Protein AF-A0A950XA50-F1 (afdb_monomer)

Sequence (181 aa):
DLTYGTATDAKYHQAFEITGISGFFSDSNNGLNIVNASIGPLEAIKHDKPDSTNLLAPHDFSRFAVAGLGHGSLTYDNLYYPGGSPQTASDYPLHGGFLDIYGLMFDIGGGRVVDLWSNGDPGSTGLGPIYGVAVATHAGALDYVSSGVSITPEPGALGLLGGGLLAMLVWRRRACSRCNE

Nearest PDB structures (foldseek):
  2h66-assembly1_I  TM=2.828E-01  e=6.343E+00  Plasmodium vivax
  7dmo-assembly1_B-2  TM=4.434E-01  e=7.095E+00  Pyrenochaetopsis sp.

Structure (mmCIF, N/CA/C/O backbone):
data_AF-A0A950XA50-F1
#
_entry.id   AF-A0A950XA50-F1
#
loop_
_atom_site.group_PDB
_atom_site.id
_atom_site.type_symbol
_atom_site.label_atom_id
_atom_site.label_alt_id
_atom_site.label_comp_id
_atom_site.label_asym_id
_atom_site.label_entity_id
_atom_site.label_seq_id
_atom_site.pdbx_PDB_ins_code
_atom_site.Cartn_x
_atom_site.Cartn_y
_atom_site.Cartn_z
_atom_site.occupancy
_atom_site.B_iso_or_equiv
_atom_site.auth_seq_id
_atom_site.auth_comp_id
_atom_site.auth_asym_id
_atom_site.auth_atom_id
_atom_site.pdbx_PDB_model_num
ATOM 1 N N . ASP A 1 1 ? 4.349 5.886 13.251 1.00 83.44 1 ASP A N 1
ATOM 2 C CA . ASP A 1 1 ? 5.742 5.688 12.812 1.00 83.44 1 ASP A CA 1
ATOM 3 C C . ASP A 1 1 ? 5.807 4.492 11.879 1.00 83.44 1 ASP A C 1
ATOM 5 O O . ASP A 1 1 ? 5.017 3.564 12.039 1.00 83.44 1 ASP A O 1
ATOM 9 N N . LEU A 1 2 ? 6.710 4.515 10.901 1.00 87.75 2 LEU A N 1
ATOM 10 C CA . LEU A 1 2 ? 6.892 3.435 9.927 1.00 87.75 2 LEU A CA 1
ATOM 11 C C . LEU A 1 2 ? 8.301 2.851 10.073 1.00 87.75 2 LEU A C 1
ATOM 13 O O . LEU A 1 2 ? 9.285 3.591 10.110 1.00 87.75 2 LEU A O 1
ATOM 17 N N . THR A 1 3 ? 8.405 1.526 10.141 1.00 91.38 3 THR A N 1
ATOM 18 C CA . THR A 1 3 ? 9.683 0.805 10.146 1.00 91.38 3 THR A CA 1
ATOM 19 C C . THR A 1 3 ? 9.826 -0.008 8.874 1.00 91.38 3 THR A C 1
ATOM 21 O O . THR A 1 3 ? 8.862 -0.603 8.400 1.00 91.38 3 THR A O 1
ATOM 24 N N . TYR A 1 4 ? 11.039 -0.063 8.333 1.00 90.69 4 TYR A N 1
ATOM 25 C CA . TYR A 1 4 ? 11.355 -0.821 7.129 1.00 90.69 4 TYR A CA 1
ATOM 26 C C . TYR A 1 4 ? 12.703 -1.523 7.268 1.00 90.69 4 TYR A C 1
ATOM 28 O O . TYR A 1 4 ? 13.587 -1.083 8.010 1.00 90.69 4 TYR A O 1
ATOM 36 N N . GLY A 1 5 ? 12.819 -2.672 6.614 1.00 83.81 5 GLY A N 1
ATOM 37 C CA . GLY A 1 5 ? 13.988 -3.535 6.667 1.00 83.81 5 GLY A CA 1
ATOM 38 C C . GLY A 1 5 ? 15.051 -3.166 5.638 1.00 83.81 5 GLY A C 1
ATOM 39 O O . GLY A 1 5 ? 14.877 -2.283 4.807 1.00 83.81 5 GLY A O 1
ATOM 40 N N . THR A 1 6 ? 16.170 -3.890 5.686 1.00 74.06 6 THR A N 1
ATOM 41 C CA . THR A 1 6 ? 17.171 -3.914 4.605 1.00 74.06 6 THR A CA 1
ATOM 42 C C . THR A 1 6 ? 16.814 -4.905 3.497 1.00 74.06 6 THR A C 1
ATOM 44 O O . THR A 1 6 ? 17.534 -4.977 2.505 1.00 74.06 6 THR A O 1
ATOM 47 N N . ALA A 1 7 ? 15.773 -5.718 3.708 1.00 74.00 7 ALA A N 1
ATOM 48 C CA . ALA A 1 7 ? 15.209 -6.592 2.692 1.00 74.00 7 ALA A CA 1
ATOM 49 C C . ALA A 1 7 ? 14.454 -5.754 1.652 1.00 74.00 7 ALA A C 1
ATOM 51 O O . ALA A 1 7 ? 13.934 -4.676 1.966 1.00 74.00 7 ALA A O 1
ATOM 52 N N . THR A 1 8 ? 14.488 -6.222 0.410 1.00 84.00 8 THR A N 1
ATOM 53 C CA . THR A 1 8 ? 13.985 -5.504 -0.756 1.00 84.00 8 THR A CA 1
ATOM 54 C C . THR A 1 8 ? 13.253 -6.471 -1.668 1.00 84.00 8 THR A C 1
ATOM 56 O O . THR A 1 8 ? 13.610 -7.650 -1.757 1.00 84.00 8 THR A O 1
ATOM 59 N N . ASP A 1 9 ? 12.260 -5.949 -2.379 1.00 93.19 9 ASP A N 1
ATOM 60 C CA . ASP A 1 9 ? 11.506 -6.713 -3.362 1.00 93.19 9 ASP A CA 1
ATOM 61 C C . ASP A 1 9 ? 12.442 -7.308 -4.429 1.00 93.19 9 ASP A C 1
ATOM 63 O O . ASP A 1 9 ? 13.396 -6.674 -4.905 1.00 93.19 9 ASP A O 1
ATOM 67 N N . ALA A 1 10 ? 12.162 -8.549 -4.832 1.00 92.56 10 ALA A N 1
ATOM 68 C CA . ALA A 1 10 ? 13.014 -9.279 -5.767 1.00 92.56 10 ALA A CA 1
ATOM 69 C C . ALA A 1 10 ? 13.038 -8.669 -7.182 1.00 92.56 10 ALA A C 1
ATOM 71 O O . ALA A 1 10 ? 13.977 -8.922 -7.936 1.00 92.56 10 ALA A O 1
ATOM 72 N N . LYS A 1 11 ? 12.021 -7.884 -7.559 1.00 95.31 11 LYS A N 1
ATOM 73 C CA . LYS A 1 11 ? 11.969 -7.118 -8.812 1.00 95.31 11 LYS A CA 1
ATOM 74 C C . LYS A 1 11 ? 12.460 -5.682 -8.606 1.00 95.31 11 LYS A C 1
ATOM 76 O O . LYS A 1 11 ? 13.136 -5.142 -9.482 1.00 95.31 11 LYS A O 1
ATOM 81 N N . TYR A 1 12 ? 12.146 -5.078 -7.464 1.00 95.00 12 TYR A N 1
ATOM 82 C CA . TYR A 1 12 ? 12.441 -3.685 -7.141 1.00 95.00 12 TYR A CA 1
ATOM 83 C C . TYR A 1 12 ? 13.427 -3.559 -5.980 1.00 95.00 12 TYR A C 1
ATOM 85 O O . TYR A 1 12 ? 13.072 -3.177 -4.870 1.00 95.00 12 TYR A O 1
ATOM 93 N N . HIS A 1 13 ? 14.709 -3.785 -6.262 1.00 92.19 13 HIS A N 1
ATOM 94 C CA . HIS A 1 13 ? 15.769 -3.744 -5.249 1.00 92.19 13 HIS A CA 1
ATOM 95 C C . HIS A 1 13 ? 15.996 -2.371 -4.591 1.00 92.19 13 HIS A C 1
ATOM 97 O O . HIS A 1 13 ? 16.719 -2.283 -3.601 1.00 92.19 13 HIS A O 1
ATOM 103 N N . GLN A 1 14 ? 15.436 -1.296 -5.148 1.00 90.75 14 GLN A N 1
ATOM 104 C CA . GLN A 1 14 ? 15.442 0.041 -4.549 1.00 90.75 14 GLN A CA 1
ATOM 105 C C . GLN A 1 14 ? 14.317 0.267 -3.525 1.00 90.75 14 GLN A C 1
ATOM 107 O O . GLN A 1 14 ? 14.320 1.296 -2.849 1.00 90.75 14 GLN A O 1
ATOM 112 N N . ALA A 1 15 ? 13.345 -0.643 -3.456 1.00 94.50 15 ALA A N 1
ATOM 113 C CA . ALA A 1 15 ? 12.257 -0.613 -2.490 1.00 94.50 15 ALA A CA 1
ATOM 114 C C . ALA A 1 15 ? 12.706 -1.255 -1.177 1.00 94.50 15 ALA A C 1
ATOM 116 O O . ALA A 1 15 ? 13.423 -2.250 -1.200 1.00 94.50 15 ALA A O 1
ATOM 117 N N . PHE A 1 16 ? 12.253 -0.726 -0.046 1.00 94.50 16 PHE A N 1
ATOM 118 C CA . PHE A 1 16 ? 12.431 -1.362 1.255 1.00 94.50 16 PHE A CA 1
ATOM 119 C C . PHE A 1 16 ? 11.135 -2.030 1.696 1.00 94.50 16 PHE A C 1
ATOM 121 O O . PHE A 1 16 ? 10.072 -1.413 1.623 1.00 94.50 16 PHE A O 1
ATOM 128 N N . GLU A 1 17 ? 11.230 -3.252 2.211 1.00 94.12 17 GLU A N 1
ATOM 129 C CA . GLU A 1 17 ? 10.092 -3.923 2.840 1.00 94.12 17 GLU A CA 1
ATOM 130 C C . GLU A 1 17 ? 9.675 -3.176 4.109 1.00 94.12 17 GLU A C 1
ATOM 132 O O . GLU A 1 17 ? 10.483 -2.985 5.028 1.00 94.12 17 GLU A O 1
ATOM 137 N N . ILE A 1 18 ? 8.410 -2.768 4.187 1.00 94.81 18 ILE A N 1
ATOM 138 C CA . ILE A 1 18 ? 7.835 -2.205 5.406 1.00 94.81 18 ILE A CA 1
ATOM 139 C C . ILE A 1 18 ? 7.640 -3.353 6.400 1.00 94.81 18 ILE A C 1
ATOM 141 O O . ILE A 1 18 ? 6.938 -4.324 6.142 1.00 94.81 18 ILE A O 1
ATOM 145 N N . THR A 1 19 ? 8.278 -3.240 7.562 1.00 93.56 19 THR A N 1
ATOM 146 C CA . THR A 1 19 ? 8.285 -4.277 8.607 1.00 93.56 19 THR A CA 1
ATOM 147 C C . THR A 1 19 ? 7.336 -3.970 9.755 1.00 93.56 19 THR A C 1
ATOM 149 O O . THR A 1 19 ? 7.074 -4.831 10.594 1.00 93.56 19 THR A O 1
ATOM 152 N N . GLY A 1 20 ? 6.822 -2.743 9.816 1.00 92.25 20 GLY A N 1
ATOM 153 C CA . GLY A 1 20 ? 5.876 -2.342 10.840 1.00 92.25 20 GLY A CA 1
ATOM 154 C C . GLY A 1 20 ? 5.363 -0.926 10.649 1.00 92.25 20 GLY A C 1
ATOM 155 O O . GLY A 1 20 ? 5.994 -0.077 10.017 1.00 92.25 20 GLY A O 1
ATOM 156 N N . ILE A 1 21 ? 4.202 -0.685 11.241 1.00 92.88 21 ILE A N 1
ATOM 157 C CA . ILE A 1 21 ? 3.573 0.622 11.335 1.00 92.88 21 ILE A CA 1
ATOM 158 C C . ILE A 1 21 ? 2.913 0.750 12.708 1.00 92.88 21 ILE A C 1
ATOM 160 O O . ILE A 1 21 ? 2.429 -0.224 13.282 1.00 92.88 21 ILE A O 1
ATOM 164 N N . SER A 1 22 ? 2.929 1.956 13.256 1.00 92.56 22 SER A N 1
ATOM 165 C CA . SER A 1 22 ? 2.303 2.287 14.530 1.00 92.56 22 SER A CA 1
ATOM 166 C C . SER A 1 22 ? 1.586 3.629 14.441 1.00 92.56 22 SER A C 1
ATOM 168 O O . SER A 1 22 ? 1.954 4.503 13.651 1.00 92.56 22 SER A O 1
ATOM 170 N N . GLY A 1 23 ? 0.575 3.815 15.285 1.00 93.19 23 GLY A N 1
ATOM 171 C CA . GLY A 1 23 ? -0.159 5.069 15.394 1.00 93.19 23 GLY A CA 1
ATOM 172 C C . GLY A 1 23 ? -1.654 4.840 15.528 1.00 93.19 23 GLY A C 1
ATOM 173 O O . GLY A 1 23 ? -2.101 3.783 15.976 1.00 93.19 23 GLY A O 1
ATOM 174 N N . PHE A 1 24 ? -2.417 5.852 15.129 1.00 94.69 24 PHE A N 1
ATOM 175 C CA . PHE A 1 24 ? -3.870 5.836 15.176 1.00 94.69 24 PHE A CA 1
ATOM 176 C C . PHE A 1 24 ? -4.453 6.190 13.813 1.00 94.69 24 PHE A C 1
ATOM 178 O O . PHE A 1 24 ? -3.965 7.094 13.137 1.00 94.69 24 PHE A O 1
ATOM 185 N N . PHE A 1 25 ? -5.528 5.505 13.450 1.00 94.25 25 PHE A N 1
ATOM 186 C CA . PHE A 1 25 ? -6.326 5.773 12.267 1.00 94.25 25 PHE A CA 1
ATOM 187 C C . PHE A 1 25 ? -7.675 6.372 12.676 1.00 94.25 25 PHE A C 1
ATOM 189 O O . PHE A 1 25 ? -8.309 5.919 13.634 1.00 94.25 25 PHE A O 1
ATOM 196 N N . SER A 1 26 ? -8.110 7.406 11.960 1.00 93.25 26 SER A N 1
ATOM 197 C CA . SER A 1 26 ? -9.438 7.998 12.123 1.00 93.25 26 SER A CA 1
ATOM 198 C C . SER A 1 26 ? -10.055 8.268 10.762 1.00 93.25 26 SER A C 1
ATOM 200 O O . SER A 1 26 ? -9.371 8.737 9.857 1.00 93.25 26 SER A O 1
ATOM 202 N N . ASP A 1 27 ? -11.351 8.008 10.655 1.00 92.31 27 ASP A N 1
ATOM 203 C CA . ASP A 1 27 ? -12.139 8.204 9.450 1.00 92.31 27 ASP A CA 1
ATOM 204 C C . ASP A 1 27 ? -13.573 8.599 9.823 1.00 92.31 27 ASP A C 1
ATOM 206 O O . ASP A 1 27 ? -14.310 7.856 10.481 1.00 92.31 27 ASP A O 1
ATOM 210 N N . SER A 1 28 ? -13.956 9.807 9.419 1.00 89.88 28 SER A N 1
ATOM 211 C CA . SER A 1 28 ? -15.292 10.372 9.619 1.00 89.88 28 SER A CA 1
ATOM 212 C C . SER A 1 28 ? -16.169 10.312 8.365 1.00 89.88 28 SER A C 1
ATOM 214 O O . SER A 1 28 ? -17.317 10.760 8.404 1.00 89.88 28 SER A O 1
ATOM 216 N N . ASN A 1 29 ? -15.653 9.801 7.250 1.00 87.69 29 ASN A N 1
ATOM 217 C CA . ASN A 1 29 ? -16.373 9.726 5.988 1.00 87.69 29 ASN A CA 1
ATOM 218 C C . ASN A 1 29 ? -17.444 8.636 6.034 1.00 87.69 29 ASN A C 1
ATOM 220 O O . ASN A 1 29 ? -17.384 7.697 6.830 1.00 87.69 29 ASN A O 1
ATOM 224 N N . ASN A 1 30 ? -18.466 8.790 5.189 1.00 84.31 30 ASN A N 1
ATOM 225 C CA . ASN A 1 30 ? -19.549 7.818 4.989 1.00 84.31 30 ASN A CA 1
ATOM 226 C C . ASN A 1 30 ? -20.217 7.302 6.282 1.00 84.31 30 ASN A C 1
ATOM 228 O O . ASN A 1 30 ? -20.808 6.225 6.297 1.00 84.31 30 ASN A O 1
ATOM 232 N N . GLY A 1 31 ? -20.142 8.065 7.378 1.00 84.00 31 GLY A N 1
ATOM 233 C CA . GLY A 1 31 ? -20.689 7.672 8.676 1.00 84.00 31 GLY A CA 1
ATOM 234 C C . GLY A 1 31 ? -19.921 6.555 9.396 1.00 84.00 31 GLY A C 1
ATOM 235 O O . GLY A 1 31 ? -20.450 6.018 10.371 1.00 84.00 31 GLY A O 1
ATOM 236 N N . LEU A 1 32 ? -18.696 6.215 8.970 1.00 87.50 32 LEU A N 1
ATOM 237 C CA . LEU A 1 32 ? -17.889 5.163 9.602 1.00 87.50 32 LEU A CA 1
ATOM 238 C C . LEU A 1 32 ? -17.474 5.506 11.033 1.00 87.50 32 LEU A C 1
ATOM 240 O O . LEU A 1 32 ? -17.409 4.607 11.873 1.00 87.50 32 LEU A O 1
ATOM 244 N N . ASN A 1 33 ? -17.248 6.792 11.323 1.00 90.81 33 ASN A N 1
ATOM 245 C CA . ASN A 1 33 ? -16.934 7.309 12.659 1.00 90.81 33 ASN A CA 1
ATOM 246 C C . ASN A 1 33 ? -15.839 6.500 13.376 1.00 90.81 33 ASN A C 1
ATOM 248 O O . ASN A 1 33 ? -15.930 6.214 14.574 1.00 90.81 33 ASN A O 1
ATOM 252 N N . ILE A 1 34 ? -14.802 6.106 12.640 1.00 92.56 34 ILE A N 1
ATOM 253 C CA . ILE A 1 34 ? -13.623 5.475 13.215 1.00 92.56 34 ILE A CA 1
ATOM 254 C C . ILE A 1 34 ? -12.827 6.588 13.888 1.00 92.56 34 ILE A C 1
ATOM 256 O O . ILE A 1 34 ? -12.388 7.529 13.235 1.00 92.56 34 ILE A O 1
ATOM 260 N 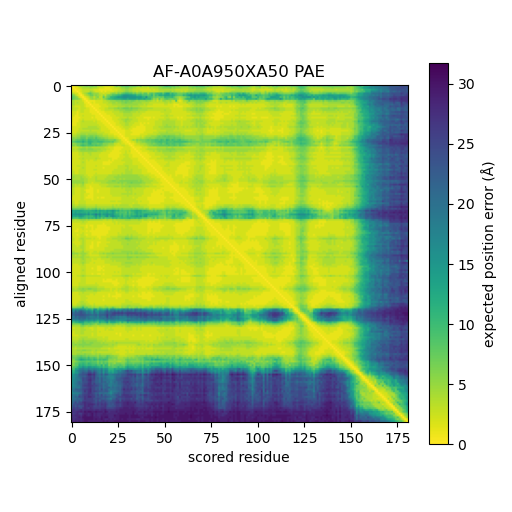N . VAL A 1 35 ? -12.666 6.508 15.206 1.00 93.62 35 VAL A N 1
ATOM 261 C CA . VAL A 1 35 ? -11.974 7.537 15.988 1.00 93.62 35 VAL A CA 1
ATOM 262 C C . VAL A 1 35 ? -10.842 6.887 16.760 1.00 93.62 35 VAL A C 1
ATOM 264 O O . VAL A 1 35 ? -11.087 6.035 17.611 1.00 93.62 35 VAL A O 1
ATOM 267 N N . ASN A 1 36 ? -9.612 7.319 16.476 1.00 93.56 36 ASN A N 1
ATOM 268 C CA . ASN A 1 36 ? -8.386 6.867 17.134 1.00 93.56 36 ASN A CA 1
ATOM 269 C C . ASN A 1 36 ? -8.274 5.338 17.239 1.00 93.56 36 ASN A C 1
ATOM 271 O O . ASN A 1 36 ? -7.884 4.804 18.280 1.00 93.56 36 ASN A O 1
ATOM 275 N N . ALA A 1 37 ? -8.629 4.622 16.171 1.00 95.62 37 ALA A N 1
ATOM 276 C CA . ALA A 1 37 ? -8.400 3.187 16.109 1.00 95.62 37 ALA A CA 1
ATOM 277 C C . ALA A 1 37 ? -6.891 2.932 16.115 1.00 95.62 37 ALA A C 1
ATOM 279 O O . ALA A 1 37 ? -6.166 3.527 15.320 1.00 95.62 37 ALA A O 1
ATOM 280 N N . SER A 1 38 ? -6.408 2.081 17.020 1.00 96.38 38 SER A N 1
ATOM 281 C CA . SER A 1 38 ? -4.993 1.709 17.022 1.00 96.38 38 SER A CA 1
ATOM 282 C C . SER A 1 38 ? -4.667 1.008 15.713 1.00 96.38 38 SER A C 1
ATOM 284 O O . SER A 1 38 ? -5.369 0.073 15.328 1.00 96.38 38 SER A O 1
ATOM 286 N N . ILE A 1 39 ? -3.587 1.435 15.067 1.00 96.62 39 ILE A N 1
ATOM 287 C CA . ILE A 1 39 ? -3.017 0.684 13.956 1.00 96.62 39 ILE A CA 1
ATOM 288 C C . ILE A 1 39 ? -2.505 -0.648 14.511 1.00 96.62 39 ILE A C 1
ATOM 290 O O . ILE A 1 39 ? -1.814 -0.686 15.535 1.00 96.62 39 ILE A O 1
ATOM 294 N N . GLY A 1 40 ? -2.938 -1.727 13.874 1.00 96.38 40 GLY A N 1
ATOM 295 C CA . GLY A 1 40 ? -2.595 -3.106 14.166 1.00 96.38 40 GLY A CA 1
ATOM 296 C C . GLY A 1 40 ? -1.461 -3.618 13.271 1.00 96.38 40 GLY A C 1
ATOM 297 O O . GLY A 1 40 ? -0.686 -2.828 12.727 1.00 96.38 40 GLY A O 1
ATOM 298 N N . PRO A 1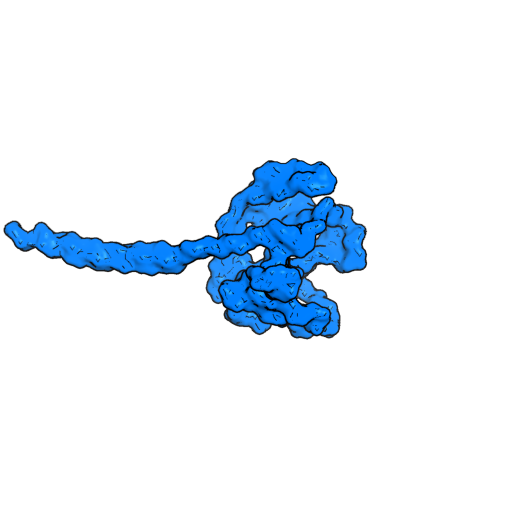 41 ? -1.311 -4.948 13.148 1.00 96.62 41 PRO A N 1
ATOM 299 C CA . PRO A 1 41 ? -0.278 -5.533 12.305 1.00 96.62 41 PRO A CA 1
ATOM 300 C C . PRO A 1 41 ? -0.504 -5.221 10.820 1.00 96.62 41 PRO A C 1
ATOM 302 O O . PRO A 1 41 ? -1.628 -4.981 10.378 1.00 96.62 41 PRO A O 1
ATOM 305 N N . LEU A 1 42 ? 0.584 -5.288 10.052 1.00 97.31 42 LEU A N 1
ATOM 306 C CA . LEU A 1 42 ? 0.525 -5.314 8.594 1.00 97.31 42 LEU A CA 1
ATOM 307 C C . LEU A 1 42 ? -0.221 -6.559 8.116 1.00 97.31 42 LEU A C 1
ATOM 309 O O . LEU A 1 42 ? -0.065 -7.641 8.693 1.00 97.31 42 LEU A O 1
ATOM 313 N N . GLU A 1 43 ? -0.963 -6.420 7.023 1.00 97.31 43 GLU A N 1
ATOM 314 C CA . GLU A 1 43 ? -1.462 -7.587 6.307 1.00 97.31 43 GLU A CA 1
ATOM 315 C C . GLU A 1 43 ? -0.289 -8.345 5.682 1.00 97.31 43 GLU A C 1
ATOM 317 O O . GLU A 1 43 ? 0.622 -7.762 5.089 1.00 97.31 43 GLU A O 1
ATOM 322 N N . ALA A 1 44 ? -0.295 -9.667 5.848 1.00 95.69 44 ALA A N 1
ATOM 323 C CA . ALA A 1 44 ? 0.819 -10.508 5.430 1.00 95.69 44 ALA A CA 1
ATOM 324 C C . ALA A 1 44 ? 0.969 -10.513 3.903 1.00 95.69 44 ALA A C 1
ATOM 326 O O . ALA A 1 44 ? -0.023 -10.641 3.181 1.00 95.69 44 ALA A O 1
ATOM 327 N N . ILE A 1 45 ? 2.209 -10.447 3.418 1.00 96.25 45 ILE A N 1
ATOM 328 C CA . ILE A 1 45 ? 2.533 -10.630 2.000 1.00 96.25 45 ILE A CA 1
ATOM 329 C C . ILE A 1 45 ? 2.261 -12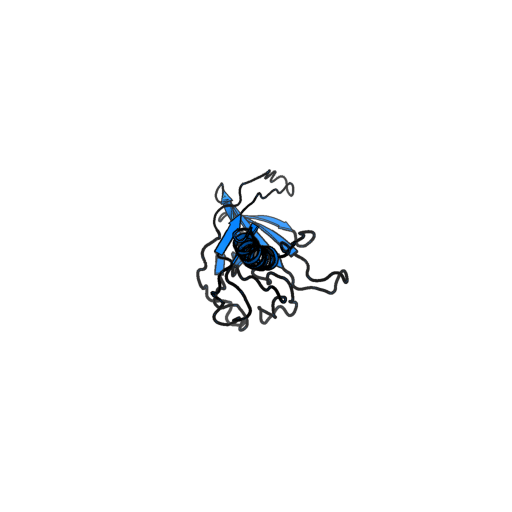.080 1.589 1.00 96.25 45 ILE A C 1
ATOM 331 O O . ILE A 1 45 ? 2.656 -13.023 2.279 1.00 96.25 45 ILE A O 1
ATOM 335 N N . LYS A 1 46 ? 1.545 -12.253 0.474 1.00 97.06 46 LYS A N 1
ATOM 336 C CA . LYS A 1 46 ? 1.078 -13.551 -0.042 1.00 97.06 46 LYS A CA 1
ATOM 337 C C . LYS A 1 46 ? 1.739 -13.953 -1.358 1.00 97.06 46 LYS A C 1
ATOM 339 O O . LYS A 1 46 ? 1.649 -15.124 -1.719 1.00 97.06 46 LYS A O 1
ATOM 344 N N . HIS A 1 47 ? 2.394 -13.017 -2.050 1.00 96.56 47 HIS A N 1
ATOM 345 C CA . HIS A 1 47 ? 2.945 -13.217 -3.397 1.00 96.56 47 HIS A CA 1
ATOM 346 C C . HIS A 1 47 ? 1.881 -13.738 -4.373 1.00 96.56 47 HIS A C 1
ATOM 348 O O . HIS A 1 47 ? 2.052 -14.752 -5.061 1.00 96.56 47 HIS A O 1
ATOM 354 N N . ASP A 1 48 ? 0.731 -13.066 -4.388 1.00 97.50 48 ASP A N 1
ATOM 355 C CA . ASP A 1 48 ? -0.361 -13.418 -5.279 1.00 97.50 48 ASP A CA 1
ATOM 356 C C . ASP A 1 48 ? 0.065 -13.257 -6.738 1.00 97.50 48 ASP A C 1
ATOM 358 O O . ASP A 1 48 ? 0.871 -12.408 -7.108 1.00 97.50 48 ASP A O 1
ATOM 362 N N . LYS A 1 49 ? -0.513 -14.069 -7.624 1.00 95.75 49 LYS A N 1
ATOM 363 C CA . LYS A 1 49 ? -0.209 -13.958 -9.050 1.00 95.75 49 LYS A CA 1
ATOM 364 C C . LYS A 1 49 ? -0.882 -12.703 -9.629 1.00 95.75 49 LYS A C 1
ATOM 366 O O . LYS A 1 49 ? -2.117 -12.685 -9.674 1.00 95.75 49 LYS A O 1
ATOM 371 N N . PRO A 1 50 ? -0.149 -11.684 -10.110 1.00 94.62 50 PRO A N 1
ATOM 372 C CA . PRO A 1 50 ? -0.756 -10.525 -10.763 1.00 94.62 50 PRO A CA 1
ATOM 373 C C . PRO A 1 50 ? -1.481 -10.940 -12.052 1.00 94.62 50 PRO A C 1
ATOM 375 O O . PRO A 1 50 ? -1.313 -12.059 -12.552 1.00 94.62 50 PRO A O 1
ATOM 378 N N . ASP A 1 51 ? -2.312 -10.048 -12.595 1.00 92.12 51 ASP A N 1
ATOM 379 C CA . ASP A 1 51 ? -2.926 -10.282 -13.903 1.00 92.12 51 ASP A CA 1
ATOM 380 C C . ASP A 1 51 ? -1.865 -10.585 -14.960 1.00 92.12 51 ASP A C 1
ATOM 382 O O . ASP A 1 51 ? -0.779 -10.013 -14.960 1.00 92.12 51 ASP A O 1
ATOM 386 N N . SER A 1 52 ? -2.176 -11.497 -15.884 1.00 94.25 52 SER A N 1
ATOM 387 C CA . SER A 1 52 ? -1.184 -12.000 -16.851 1.00 94.25 52 SER A CA 1
ATOM 388 C C . SER A 1 52 ? -0.579 -10.920 -17.757 1.00 94.25 52 SER A C 1
ATOM 390 O O . SER A 1 52 ? 0.498 -11.118 -18.314 1.00 94.25 52 SER A O 1
ATOM 392 N N . THR A 1 53 ? -1.264 -9.786 -17.897 1.00 95.38 53 THR A N 1
ATOM 393 C CA . THR A 1 53 ? -0.823 -8.614 -18.659 1.00 95.38 53 THR A CA 1
ATOM 394 C C . THR A 1 53 ? -0.015 -7.627 -17.822 1.00 95.38 53 THR A C 1
ATOM 396 O O . THR A 1 53 ? 0.634 -6.749 -18.384 1.00 95.38 53 THR A O 1
ATOM 399 N N . ASN A 1 54 ? -0.035 -7.757 -16.496 1.00 96.00 54 ASN A N 1
ATOM 400 C CA . ASN A 1 54 ? 0.710 -6.907 -15.587 1.00 96.00 54 ASN A CA 1
ATOM 401 C C . ASN A 1 54 ? 2.091 -7.511 -15.310 1.00 96.00 54 ASN A C 1
ATOM 403 O O . ASN A 1 54 ? 2.311 -8.277 -14.373 1.00 96.00 54 ASN A O 1
ATOM 407 N N . LEU A 1 55 ? 3.037 -7.154 -16.171 1.00 96.38 55 LEU A N 1
ATOM 408 C CA . LEU A 1 55 ? 4.418 -7.628 -16.135 1.00 96.38 55 LEU A CA 1
ATOM 409 C C . LEU A 1 55 ? 5.282 -6.854 -15.130 1.00 96.38 55 LEU A C 1
ATOM 411 O O . LEU A 1 55 ? 6.383 -7.299 -14.794 1.00 96.38 55 LEU A O 1
ATOM 415 N N . LEU A 1 56 ? 4.800 -5.705 -14.650 1.00 97.56 56 LEU A N 1
ATOM 416 C CA . LEU A 1 56 ? 5.542 -4.819 -13.755 1.00 97.56 56 LEU A CA 1
ATOM 417 C C . LEU A 1 56 ? 5.200 -5.015 -12.277 1.00 97.56 56 LEU A C 1
ATOM 419 O O . LEU A 1 56 ? 5.995 -4.598 -11.456 1.00 97.56 56 LEU A O 1
ATOM 423 N N . ALA A 1 57 ? 4.129 -5.728 -11.919 1.00 97.38 57 ALA A N 1
ATOM 424 C CA . ALA A 1 57 ? 3.786 -5.958 -10.510 1.00 97.38 57 ALA A CA 1
ATOM 425 C C . ALA A 1 57 ? 4.996 -6.431 -9.663 1.00 97.38 57 ALA A C 1
ATOM 427 O O . ALA A 1 57 ? 5.726 -7.322 -10.126 1.00 97.38 57 ALA A O 1
ATOM 428 N N . PRO A 1 58 ? 5.229 -5.852 -8.470 1.00 97.44 58 PRO A N 1
ATOM 429 C CA . PRO A 1 58 ? 6.257 -6.279 -7.530 1.00 97.44 58 PRO A CA 1
ATOM 430 C C . PRO A 1 58 ? 6.170 -7.772 -7.236 1.00 97.44 58 PRO A C 1
ATOM 432 O O . PRO A 1 58 ? 5.120 -8.399 -7.393 1.00 97.44 58 PRO A O 1
ATOM 435 N N . HIS A 1 59 ? 7.287 -8.354 -6.822 1.00 96.75 59 HIS A N 1
ATOM 436 C CA . HIS A 1 59 ? 7.294 -9.732 -6.352 1.00 96.75 59 HIS A CA 1
ATOM 437 C C . HIS A 1 59 ? 6.418 -9.905 -5.097 1.00 96.75 59 HIS A C 1
ATOM 439 O O . HIS A 1 59 ? 5.794 -10.952 -4.916 1.00 96.75 59 HIS A O 1
ATOM 445 N N . ASP A 1 60 ? 6.319 -8.867 -4.273 1.00 96.69 60 ASP A N 1
ATOM 446 C CA . ASP A 1 60 ? 5.544 -8.868 -3.028 1.00 96.69 60 ASP A CA 1
ATOM 447 C C . ASP A 1 60 ? 4.061 -8.520 -3.230 1.00 96.69 60 ASP A C 1
ATOM 449 O O . ASP A 1 60 ? 3.277 -8.472 -2.279 1.00 96.69 60 ASP A O 1
ATOM 453 N N . PHE A 1 61 ? 3.637 -8.365 -4.487 1.00 97.81 61 PHE A N 1
ATOM 454 C CA . PHE A 1 61 ? 2.247 -8.126 -4.845 1.00 97.81 61 PHE A CA 1
ATOM 455 C C . PHE A 1 61 ? 1.308 -9.139 -4.172 1.00 97.81 61 PHE A C 1
ATOM 457 O O . PHE A 1 61 ? 1.490 -10.357 -4.238 1.00 97.81 61 PHE A O 1
ATOM 464 N N . SER A 1 62 ? 0.274 -8.618 -3.525 1.00 98.06 62 SER A N 1
ATOM 465 C CA .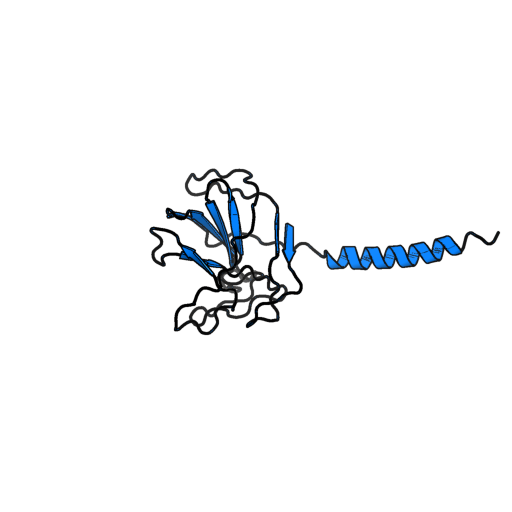 SER A 1 62 ? -0.673 -9.368 -2.713 1.00 98.06 62 SER A CA 1
ATOM 466 C C . SER A 1 62 ? -2.082 -8.802 -2.873 1.00 98.06 62 SER A C 1
ATOM 468 O O . SER A 1 62 ? -2.280 -7.653 -3.269 1.00 98.06 62 SER A O 1
ATOM 470 N N . ARG A 1 63 ? -3.091 -9.623 -2.578 1.00 97.00 63 ARG A N 1
ATOM 471 C CA . ARG A 1 63 ? -4.508 -9.264 -2.632 1.00 97.00 63 ARG A CA 1
ATOM 472 C C . ARG A 1 63 ? -5.193 -9.484 -1.293 1.00 97.00 63 ARG A C 1
ATOM 474 O O . ARG A 1 63 ? -4.994 -10.479 -0.585 1.00 97.00 63 ARG A O 1
ATOM 481 N N . PHE A 1 64 ? -6.096 -8.568 -0.991 1.00 96.62 64 PHE A N 1
ATOM 482 C CA . PHE A 1 64 ? -7.076 -8.697 0.070 1.00 96.62 64 PHE A CA 1
ATOM 483 C C . PHE A 1 64 ? -8.460 -8.790 -0.565 1.00 96.62 64 PHE A C 1
ATOM 485 O O . PHE A 1 64 ? -8.932 -7.846 -1.198 1.00 96.62 64 PHE A O 1
ATOM 492 N N . ALA A 1 65 ? -9.090 -9.959 -0.456 1.00 94.81 65 ALA A N 1
ATOM 493 C CA . ALA A 1 65 ? -10.387 -10.207 -1.070 1.00 94.81 65 ALA A CA 1
ATOM 494 C C . ALA A 1 65 ? -11.476 -9.392 -0.365 1.00 94.81 65 ALA A C 1
ATOM 496 O O . ALA A 1 65 ? -11.632 -9.470 0.853 1.00 94.81 65 ALA A O 1
ATOM 497 N N . VAL A 1 66 ? -12.260 -8.654 -1.150 1.00 94.12 66 VAL A N 1
ATOM 498 C CA . VAL A 1 66 ? -13.350 -7.819 -0.645 1.00 94.12 66 VAL A CA 1
ATOM 499 C C . VAL A 1 66 ? -14.603 -8.102 -1.454 1.00 94.12 66 VAL A C 1
ATOM 501 O O . VAL A 1 66 ? -14.656 -7.860 -2.662 1.00 94.12 66 VAL A O 1
ATOM 504 N N . ALA A 1 67 ? -15.640 -8.602 -0.788 1.00 88.81 67 ALA A N 1
ATOM 505 C CA . ALA A 1 67 ? -16.915 -8.839 -1.445 1.00 88.81 67 ALA A CA 1
ATOM 506 C C . ALA A 1 67 ? -17.518 -7.529 -1.992 1.00 88.81 67 ALA A C 1
ATOM 508 O O . ALA A 1 67 ? -17.427 -6.472 -1.376 1.00 88.81 67 ALA A O 1
ATOM 509 N N . GLY A 1 68 ? -18.150 -7.590 -3.166 1.00 76.50 68 GLY A N 1
ATOM 510 C CA . GLY A 1 68 ? -18.878 -6.451 -3.738 1.00 76.50 68 GLY A CA 1
ATOM 511 C C . GLY A 1 68 ? -18.018 -5.333 -4.344 1.00 76.50 68 GLY A C 1
ATOM 512 O O . GLY A 1 68 ? -18.582 -4.413 -4.931 1.00 76.50 68 GLY A O 1
ATOM 513 N N . LEU A 1 69 ? -16.683 -5.410 -4.275 1.00 82.44 69 LEU A N 1
ATOM 514 C CA . LEU A 1 69 ? -15.806 -4.543 -5.067 1.00 82.44 69 LEU A CA 1
ATOM 515 C C . LEU A 1 69 ? -15.816 -4.997 -6.535 1.00 82.44 69 LEU A C 1
ATOM 517 O O . LEU A 1 69 ? -15.662 -6.184 -6.816 1.00 82.44 69 LEU A O 1
ATOM 521 N N . GLY A 1 70 ? -15.953 -4.059 -7.481 1.00 74.12 70 GLY A N 1
ATOM 522 C CA . GLY A 1 70 ? -16.013 -4.367 -8.921 1.00 74.12 70 GLY A CA 1
ATOM 523 C C . GLY A 1 70 ? -14.784 -5.115 -9.457 1.00 74.12 70 GLY A C 1
ATOM 524 O O . GLY A 1 70 ? -14.900 -5.889 -10.402 1.00 74.12 70 GLY A O 1
ATOM 525 N N . HIS A 1 71 ? -13.632 -4.938 -8.803 1.00 76.19 71 HIS A N 1
ATOM 526 C CA . HIS A 1 71 ? -12.372 -5.627 -9.102 1.00 76.19 71 HIS A CA 1
ATOM 527 C C . HIS A 1 71 ? -12.033 -6.744 -8.090 1.00 76.19 71 HIS A C 1
ATOM 529 O O . HIS A 1 71 ? -10.965 -7.340 -8.162 1.00 76.19 71 HIS A O 1
ATOM 535 N N . GLY A 1 72 ? -12.937 -7.046 -7.150 1.00 84.19 72 GLY A N 1
ATOM 536 C CA . GLY A 1 72 ? -12.880 -8.198 -6.237 1.00 84.19 72 GLY A CA 1
ATOM 537 C C . GLY A 1 72 ? -11.863 -8.136 -5.091 1.00 84.19 72 GLY A C 1
ATOM 538 O O . GLY A 1 72 ? -11.967 -8.919 -4.144 1.00 84.19 72 GLY A O 1
ATOM 539 N N . SER A 1 73 ? -10.895 -7.223 -5.135 1.00 93.44 73 SER A N 1
ATOM 540 C CA . SER A 1 73 ? -9.860 -7.115 -4.107 1.00 93.44 73 SER A CA 1
ATOM 541 C C . SER A 1 73 ? -9.262 -5.721 -4.014 1.00 93.44 73 SER A C 1
ATOM 543 O O . SER A 1 73 ? -9.191 -5.013 -5.016 1.00 93.44 73 SER A O 1
ATOM 545 N N . LEU A 1 74 ? -8.757 -5.392 -2.828 1.00 95.69 74 LEU A N 1
ATOM 546 C CA . LEU A 1 74 ? -7.677 -4.422 -2.673 1.00 95.69 74 LEU A CA 1
ATOM 547 C C . LEU A 1 74 ? -6.339 -5.129 -2.918 1.00 95.69 74 LEU A C 1
ATOM 549 O O . LEU A 1 74 ? -6.233 -6.348 -2.744 1.00 95.69 74 LEU A O 1
ATOM 553 N N . THR A 1 75 ? -5.333 -4.386 -3.346 1.00 96.44 75 THR A N 1
ATOM 554 C CA . THR A 1 75 ? -4.006 -4.907 -3.699 1.00 96.44 75 THR A CA 1
ATOM 555 C C . THR A 1 75 ? -2.965 -4.162 -2.903 1.00 96.44 75 THR A C 1
ATOM 557 O O . THR A 1 75 ? -3.113 -2.962 -2.786 1.00 96.44 75 THR A O 1
ATOM 560 N N . TYR A 1 76 ? -1.938 -4.848 -2.414 1.00 98.00 76 TYR A N 1
ATOM 561 C CA . TYR A 1 76 ? -0.872 -4.263 -1.602 1.00 98.00 76 TYR A CA 1
ATOM 562 C C . TYR A 1 76 ? 0.449 -4.989 -1.841 1.00 98.00 76 TYR A C 1
ATOM 564 O O . TYR A 1 76 ? 0.454 -6.133 -2.299 1.00 98.00 76 TYR A O 1
ATOM 572 N N . ASP A 1 77 ? 1.559 -4.332 -1.528 1.00 97.44 77 ASP A N 1
ATOM 573 C CA . ASP A 1 77 ? 2.906 -4.913 -1.587 1.00 97.44 77 ASP A CA 1
ATOM 574 C C . ASP A 1 77 ? 3.755 -4.589 -0.344 1.00 97.44 77 ASP A C 1
ATOM 576 O O . ASP A 1 77 ? 4.782 -5.221 -0.112 1.00 97.44 77 ASP A O 1
ATOM 580 N N . ASN A 1 78 ? 3.298 -3.644 0.484 1.00 97.00 78 ASN A N 1
ATOM 581 C CA . ASN A 1 78 ? 3.993 -3.117 1.653 1.00 97.00 78 ASN A CA 1
ATOM 582 C C . ASN A 1 78 ? 5.427 -2.646 1.342 1.00 97.00 78 ASN A C 1
ATOM 584 O O . ASN A 1 78 ? 6.339 -2.831 2.155 1.00 97.00 78 ASN A O 1
ATOM 588 N N . LEU A 1 79 ? 5.625 -1.997 0.192 1.00 96.00 79 LEU A N 1
ATOM 589 C CA . LEU A 1 79 ? 6.918 -1.463 -0.225 1.00 96.00 79 LEU A CA 1
ATOM 590 C C . LEU A 1 79 ? 7.038 0.047 0.007 1.00 96.00 79 LEU A C 1
ATOM 592 O O . LEU A 1 79 ? 6.152 0.841 -0.306 1.00 96.00 79 LEU A O 1
ATOM 596 N N . TYR A 1 80 ? 8.193 0.455 0.535 1.00 94.75 80 TYR A N 1
ATOM 597 C CA . TYR A 1 80 ? 8.564 1.853 0.724 1.00 94.75 80 TYR A CA 1
ATOM 598 C C . TYR A 1 80 ? 9.660 2.277 -0.259 1.00 94.75 80 TYR A C 1
ATOM 600 O O . TYR A 1 80 ? 10.748 1.697 -0.303 1.00 94.75 80 TYR A O 1
ATOM 608 N N . TYR A 1 81 ? 9.399 3.348 -1.005 1.00 93.06 81 TYR A N 1
ATOM 609 C CA . TYR A 1 81 ? 10.274 3.890 -2.041 1.00 93.06 81 TYR A CA 1
ATOM 610 C C . TYR A 1 81 ? 10.778 5.288 -1.657 1.00 93.06 81 TYR A C 1
ATOM 612 O O . TYR A 1 81 ? 10.203 6.289 -2.083 1.00 93.06 81 TYR A O 1
ATOM 620 N N . PRO A 1 82 ? 11.880 5.425 -0.897 1.00 89.12 82 PRO A N 1
ATOM 621 C CA . PRO A 1 82 ? 12.341 6.737 -0.429 1.00 89.12 82 PRO A CA 1
ATOM 622 C C . PRO A 1 82 ? 12.766 7.685 -1.559 1.00 89.12 82 PRO A C 1
ATOM 624 O O . PRO A 1 82 ? 12.788 8.897 -1.363 1.00 89.12 82 PRO A O 1
ATOM 627 N N . GLY A 1 83 ? 13.111 7.145 -2.732 1.00 87.44 83 GLY A N 1
ATOM 628 C CA . GLY A 1 83 ? 13.406 7.916 -3.945 1.00 87.44 83 GLY A CA 1
ATOM 629 C C . GLY A 1 83 ? 12.205 8.129 -4.874 1.00 87.44 83 GLY A C 1
ATOM 630 O O . GLY A 1 83 ? 12.389 8.685 -5.953 1.00 87.44 83 GLY A O 1
ATOM 631 N N . GLY A 1 84 ? 11.011 7.680 -4.477 1.00 90.88 84 GLY A N 1
ATOM 632 C CA . GLY A 1 84 ? 9.828 7.591 -5.326 1.00 90.88 84 GLY A CA 1
ATOM 633 C C . GLY A 1 84 ? 9.712 6.237 -6.031 1.00 90.88 84 GLY A C 1
ATOM 634 O O . GLY A 1 84 ? 10.706 5.654 -6.476 1.00 90.88 84 GLY A O 1
ATOM 635 N N . SER A 1 85 ? 8.489 5.719 -6.109 1.00 93.81 85 SER A N 1
ATOM 636 C CA . SER A 1 85 ? 8.175 4.456 -6.765 1.00 93.81 85 SER A CA 1
ATOM 637 C C . SER A 1 85 ? 8.442 4.539 -8.270 1.00 93.81 85 SER A C 1
ATOM 639 O O . SER A 1 85 ? 8.208 5.581 -8.888 1.00 93.81 85 SER A O 1
ATOM 641 N N . PRO A 1 86 ? 8.952 3.466 -8.895 1.00 94.69 86 PRO A N 1
ATOM 642 C CA . PRO A 1 86 ? 8.926 3.338 -10.344 1.00 94.69 86 PRO A CA 1
ATOM 643 C C . PRO A 1 86 ? 7.500 3.015 -10.809 1.00 94.69 86 PRO A C 1
ATOM 645 O O . PRO A 1 86 ? 6.585 2.840 -10.008 1.00 94.69 86 PRO A O 1
ATOM 648 N N . GLN A 1 87 ? 7.310 2.863 -12.116 1.00 95.44 87 GLN A N 1
ATOM 649 C CA . GLN A 1 87 ? 6.094 2.243 -12.628 1.00 95.44 87 GLN A CA 1
ATOM 650 C C . GLN A 1 87 ? 6.025 0.772 -12.175 1.00 95.44 87 GLN A C 1
ATOM 652 O O . GLN A 1 87 ? 6.882 -0.034 -12.555 1.00 95.44 87 GLN A O 1
ATOM 657 N N . THR A 1 88 ? 4.999 0.429 -11.393 1.00 96.06 88 THR A N 1
ATOM 658 C CA . THR A 1 88 ? 4.794 -0.918 -10.827 1.00 96.06 88 THR A CA 1
ATOM 659 C C . THR A 1 88 ? 3.598 -1.670 -11.415 1.00 96.06 88 THR A C 1
ATOM 661 O O . THR A 1 88 ? 3.368 -2.832 -11.085 1.00 96.06 88 THR A O 1
ATOM 664 N N . ALA A 1 89 ? 2.870 -1.076 -12.365 1.00 96.00 89 ALA A N 1
ATOM 665 C CA . ALA A 1 89 ? 1.862 -1.779 -13.156 1.00 96.00 89 ALA A CA 1
ATOM 666 C C . ALA A 1 89 ? 1.992 -1.473 -14.646 1.00 96.00 89 ALA A C 1
ATOM 668 O O . ALA A 1 89 ? 2.229 -0.334 -15.046 1.00 96.00 89 ALA A O 1
ATOM 669 N N . SER A 1 90 ? 1.845 -2.495 -15.490 1.00 96.12 90 SER A N 1
ATOM 670 C CA . SER A 1 90 ? 2.027 -2.348 -16.944 1.00 96.12 90 SER A CA 1
ATOM 671 C C . SER A 1 90 ? 0.996 -1.435 -17.608 1.00 96.12 90 SER A C 1
ATOM 673 O O . SER A 1 90 ? 1.297 -0.826 -18.631 1.00 96.12 90 SER A O 1
ATOM 675 N N . ASP A 1 91 ? -0.199 -1.339 -17.039 1.00 93.38 91 ASP A N 1
ATOM 676 C CA . ASP A 1 91 ? -1.339 -0.567 -17.532 1.00 93.38 91 ASP A CA 1
ATOM 677 C C . ASP A 1 91 ? -1.525 0.782 -16.820 1.00 93.38 91 ASP A C 1
ATOM 679 O O . ASP A 1 91 ? -2.367 1.578 -17.237 1.00 93.38 91 ASP A O 1
ATOM 683 N N . TYR A 1 92 ? -0.709 1.079 -15.805 1.00 92.88 92 TYR A N 1
ATOM 684 C CA . TYR A 1 92 ? -0.765 2.334 -15.063 1.00 92.88 92 TYR A CA 1
ATOM 685 C C . TYR A 1 92 ? 0.589 3.065 -15.113 1.00 92.88 92 TYR A C 1
ATOM 687 O O . TYR A 1 92 ? 1.543 2.621 -14.477 1.00 92.88 92 TYR A O 1
ATOM 695 N N . PRO A 1 93 ? 0.718 4.168 -15.878 1.00 91.69 93 PRO A N 1
ATOM 696 C CA . PRO A 1 93 ? 2.016 4.791 -16.151 1.00 91.69 93 PRO A CA 1
ATOM 697 C C . PRO A 1 93 ? 2.509 5.749 -15.056 1.00 91.69 93 PRO A C 1
ATOM 699 O O . PRO A 1 93 ? 3.695 6.087 -15.035 1.00 91.69 93 PRO A O 1
ATOM 702 N N . LEU A 1 94 ? 1.621 6.236 -14.185 1.00 92.00 94 LEU A N 1
ATOM 703 C CA . LEU A 1 94 ? 1.965 7.238 -13.172 1.00 92.00 94 LEU A CA 1
ATOM 704 C C . LEU A 1 94 ? 2.696 6.580 -11.994 1.00 92.00 94 LEU A C 1
ATOM 706 O O . LEU A 1 94 ? 2.402 5.443 -11.632 1.00 92.00 94 LEU A O 1
ATOM 710 N N . HIS A 1 95 ? 3.686 7.278 -11.439 1.00 92.62 95 HIS A N 1
ATOM 711 C CA . HIS A 1 95 ? 4.595 6.759 -10.416 1.00 92.62 95 HIS A CA 1
ATOM 712 C C . HIS A 1 95 ? 5.364 7.887 -9.705 1.00 92.62 95 HIS A C 1
ATOM 714 O O . HIS A 1 95 ? 5.382 9.031 -10.157 1.00 92.62 95 HIS A O 1
ATOM 720 N N . GLY A 1 96 ? 6.042 7.560 -8.603 1.00 91.12 96 GLY A N 1
ATOM 721 C CA . GLY A 1 96 ? 6.941 8.481 -7.898 1.00 91.12 96 GLY A CA 1
ATOM 722 C C . GLY A 1 96 ? 6.566 8.749 -6.443 1.00 91.12 96 GLY A C 1
ATOM 723 O O . GLY A 1 96 ? 7.259 9.509 -5.772 1.00 91.12 96 GLY A O 1
ATOM 724 N N . GLY A 1 97 ? 5.492 8.134 -5.942 1.00 91.38 97 GLY A N 1
ATOM 725 C CA . GLY A 1 97 ? 5.115 8.181 -4.529 1.00 91.38 97 GLY A CA 1
ATOM 726 C C . GLY A 1 97 ? 6.087 7.414 -3.635 1.00 91.38 97 GLY A C 1
ATOM 727 O O . GLY A 1 97 ? 6.810 6.535 -4.091 1.00 91.38 97 GLY A O 1
ATOM 728 N N . PHE A 1 98 ? 6.089 7.716 -2.338 1.00 92.50 98 PHE A N 1
ATOM 729 C CA . PHE A 1 98 ? 6.795 6.904 -1.339 1.00 92.50 98 PHE A CA 1
ATOM 730 C C . PHE A 1 98 ? 6.193 5.506 -1.185 1.00 92.50 98 PHE A C 1
ATOM 732 O O . PHE A 1 98 ? 6.869 4.588 -0.734 1.00 92.50 98 PHE A O 1
ATOM 739 N N . LEU A 1 99 ? 4.929 5.380 -1.570 1.00 94.56 99 LEU A N 1
ATOM 740 C CA . LEU A 1 99 ? 4.227 4.135 -1.823 1.00 94.56 99 LEU A CA 1
ATOM 741 C C . LEU A 1 99 ? 3.955 4.070 -3.327 1.00 94.56 99 LEU A C 1
ATOM 743 O O . LEU A 1 99 ? 3.989 5.096 -4.019 1.00 94.56 99 LEU A O 1
ATOM 747 N N . ASP A 1 100 ? 3.692 2.885 -3.843 1.00 95.25 100 ASP A N 1
ATOM 748 C CA . ASP A 1 100 ? 3.204 2.723 -5.203 1.00 95.25 100 ASP A CA 1
ATOM 749 C C . ASP A 1 100 ? 1.668 2.592 -5.222 1.00 95.25 100 ASP A C 1
ATOM 751 O O . ASP A 1 100 ? 0.993 2.974 -4.259 1.00 95.25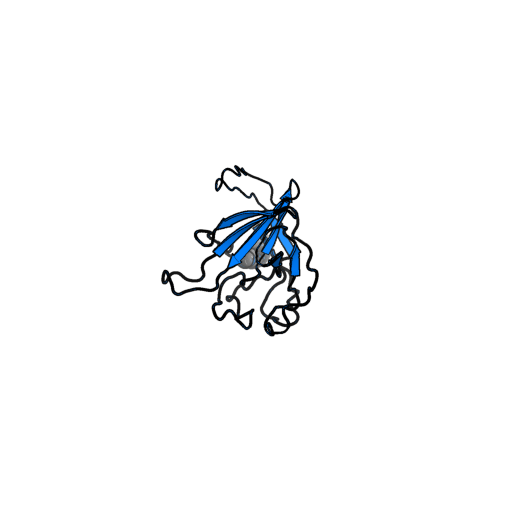 100 ASP A O 1
ATOM 755 N N . ILE A 1 101 ? 1.110 2.121 -6.338 1.00 95.38 101 ILE A N 1
ATOM 756 C CA . ILE A 1 101 ? -0.342 1.985 -6.496 1.00 95.38 101 ILE A CA 1
ATOM 757 C C . ILE A 1 101 ? -0.941 0.791 -5.745 1.00 95.38 101 ILE A C 1
ATOM 759 O O . ILE A 1 101 ? -2.162 0.725 -5.633 1.00 95.38 101 ILE A O 1
ATOM 763 N N . TYR A 1 102 ? -0.120 -0.154 -5.282 1.00 96.69 102 TYR A N 1
ATOM 764 C CA . TYR A 1 102 ? -0.566 -1.249 -4.426 1.00 96.69 102 TYR A CA 1
ATOM 765 C C . TYR A 1 102 ? -0.430 -0.824 -2.965 1.00 96.69 102 TYR A C 1
ATOM 767 O O . TYR A 1 102 ? -1.353 -0.978 -2.185 1.00 96.69 102 TYR A O 1
ATOM 775 N N . GLY A 1 103 ? 0.685 -0.202 -2.595 1.00 95.38 103 GLY A N 1
ATOM 776 C CA . GLY A 1 103 ? 0.803 0.477 -1.314 1.00 95.38 103 GLY A CA 1
ATOM 777 C C . GLY A 1 103 ? 0.833 -0.450 -0.096 1.00 95.38 103 GLY A C 1
ATOM 778 O O . GLY A 1 103 ? 1.359 -1.563 -0.122 1.00 95.38 103 GLY A O 1
ATOM 779 N N . LEU A 1 104 ? 0.335 0.072 1.022 1.00 96.44 104 LEU A N 1
ATOM 780 C CA . LEU A 1 104 ? 0.546 -0.431 2.373 1.00 96.44 104 LEU A CA 1
ATOM 781 C C . LEU A 1 104 ? -0.778 -0.801 3.034 1.00 96.44 104 LEU A C 1
ATOM 783 O O . LEU A 1 104 ? -1.629 0.067 3.239 1.00 96.44 104 LEU A O 1
ATOM 787 N N . MET A 1 105 ? -0.887 -2.047 3.495 1.00 98.12 105 MET A N 1
ATOM 788 C CA . MET A 1 105 ? -2.092 -2.539 4.156 1.00 98.12 105 MET A CA 1
ATOM 789 C C . MET A 1 105 ? -1.861 -2.962 5.610 1.00 98.12 105 MET A C 1
ATOM 791 O O . MET A 1 105 ? -0.913 -3.684 5.926 1.00 98.12 105 MET A O 1
ATOM 795 N N . PHE A 1 106 ? -2.763 -2.549 6.504 1.00 97.94 106 PHE A N 1
ATOM 796 C CA . PHE A 1 106 ? -2.747 -2.924 7.923 1.00 97.94 106 PHE A CA 1
ATOM 797 C C . PHE A 1 106 ? -4.146 -3.070 8.527 1.00 97.94 106 PHE A C 1
ATOM 799 O O . PHE A 1 106 ? -5.115 -2.472 8.059 1.00 97.94 106 PHE A O 1
ATOM 806 N N . ASP A 1 107 ? -4.239 -3.837 9.612 1.00 97.69 107 ASP A N 1
ATOM 807 C CA . ASP A 1 107 ? -5.460 -4.007 10.404 1.00 97.69 107 ASP A CA 1
ATOM 808 C C . ASP A 1 107 ? -5.677 -2.825 11.368 1.00 97.69 107 ASP A C 1
ATOM 810 O O . ASP A 1 107 ? -4.728 -2.225 11.872 1.00 97.69 107 ASP A O 1
ATOM 814 N N . ILE A 1 108 ? -6.937 -2.485 11.645 1.00 97.31 108 ILE A N 1
ATOM 815 C CA . ILE A 1 108 ? -7.336 -1.472 12.649 1.00 97.31 108 ILE A CA 1
ATOM 816 C C . ILE A 1 108 ? -8.354 -2.020 13.665 1.00 97.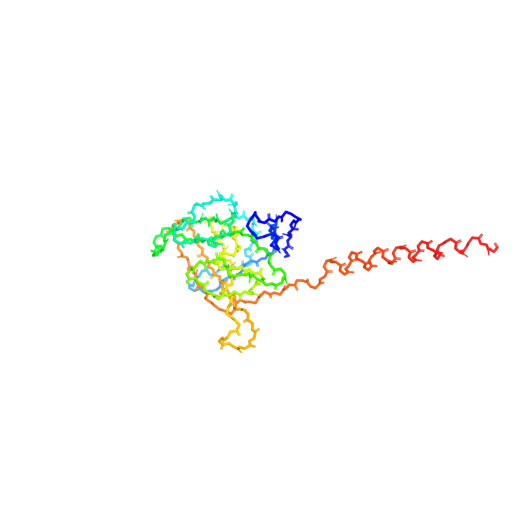31 108 ILE A C 1
ATOM 818 O O . ILE A 1 108 ? -9.085 -1.274 14.326 1.00 97.31 108 ILE A O 1
ATOM 822 N N . GLY A 1 109 ? -8.447 -3.343 13.772 1.00 95.00 109 GLY A N 1
ATOM 823 C CA . GLY A 1 109 ? -9.362 -4.061 14.639 1.00 95.00 109 GLY A CA 1
ATOM 824 C C . GLY A 1 109 ? -10.802 -4.135 14.124 1.00 95.00 109 GLY A C 1
ATOM 825 O O . GLY A 1 109 ? -11.296 -3.332 13.322 1.00 95.00 109 GLY A O 1
ATOM 826 N N . GLY A 1 110 ? -11.531 -5.127 14.640 1.00 91.88 110 GLY A N 1
ATOM 827 C CA . GLY A 1 110 ? -12.914 -5.394 14.234 1.00 91.88 110 GLY A CA 1
ATOM 828 C C . GLY A 1 110 ? -13.032 -6.000 12.831 1.00 91.88 110 GLY A C 1
ATOM 829 O O . GLY A 1 110 ? -14.075 -5.849 12.203 1.00 91.88 110 GLY A O 1
ATOM 830 N N . GLY A 1 111 ? -11.972 -6.657 12.341 1.00 93.62 111 GLY A N 1
ATOM 831 C CA . GLY A 1 111 ? -11.929 -7.286 11.016 1.00 93.62 111 GLY A CA 1
ATOM 832 C C . GLY A 1 111 ? -11.837 -6.290 9.858 1.00 93.62 111 GLY A C 1
ATOM 833 O O . GLY A 1 111 ? -12.251 -6.618 8.743 1.00 93.62 111 GLY A O 1
ATOM 834 N N . ARG A 1 112 ? -11.358 -5.073 10.143 1.00 96.31 112 ARG A N 1
ATOM 835 C CA . ARG A 1 112 ? -11.205 -3.980 9.185 1.00 96.31 112 ARG A CA 1
ATOM 836 C C . ARG A 1 112 ? -9.737 -3.764 8.870 1.00 96.31 112 ARG A C 1
ATOM 838 O O . ARG A 1 112 ? -8.919 -3.686 9.783 1.00 96.31 112 ARG A O 1
ATOM 845 N N . VAL A 1 113 ? -9.469 -3.563 7.592 1.00 97.56 113 VAL A N 1
ATOM 846 C CA . VAL A 1 113 ? -8.161 -3.198 7.064 1.00 97.56 113 VAL A CA 1
ATOM 847 C C . VAL A 1 113 ? -8.210 -1.803 6.460 1.00 97.56 113 VAL A C 1
ATOM 849 O O . VAL A 1 113 ? -9.263 -1.340 6.007 1.00 97.56 113 VAL A O 1
ATOM 852 N N . VAL A 1 114 ? -7.056 -1.152 6.461 1.00 97.12 114 VAL A N 1
ATOM 853 C CA . VAL A 1 114 ? -6.800 0.115 5.787 1.00 97.12 114 VAL A CA 1
ATOM 854 C C . VAL A 1 114 ? -5.711 -0.118 4.757 1.00 97.12 114 VAL A C 1
ATOM 856 O O . VAL A 1 114 ? -4.693 -0.729 5.070 1.00 97.12 114 VAL A O 1
ATOM 859 N N . ASP A 1 115 ? -5.943 0.380 3.552 1.00 96.75 115 ASP A N 1
ATOM 860 C CA . ASP A 1 115 ? -5.012 0.358 2.432 1.00 96.75 115 ASP A CA 1
ATOM 861 C C . ASP A 1 115 ? -4.630 1.795 2.077 1.00 96.75 115 ASP A C 1
ATOM 863 O O . ASP A 1 115 ? -5.494 2.581 1.686 1.00 96.75 115 ASP A O 1
ATOM 867 N N . LEU A 1 116 ? -3.362 2.155 2.263 1.00 95.75 116 LEU A N 1
ATOM 868 C CA . LEU A 1 116 ? -2.802 3.448 1.878 1.00 95.75 116 LEU A CA 1
ATOM 869 C C . LEU A 1 116 ? -1.931 3.279 0.645 1.00 95.75 116 LEU A C 1
ATOM 871 O O . LEU A 1 116 ? -0.969 2.521 0.659 1.00 95.75 116 LEU A O 1
ATOM 875 N N . TRP A 1 117 ? -2.194 4.072 -0.382 1.00 95.25 117 TRP A N 1
ATOM 876 C CA . TRP A 1 117 ? -1.548 3.929 -1.684 1.00 95.25 117 TRP A CA 1
ATOM 877 C C . TRP A 1 117 ? -1.219 5.298 -2.275 1.00 95.25 117 TRP A C 1
ATOM 879 O O . TRP A 1 117 ? -1.744 6.331 -1.845 1.00 95.25 117 TRP A O 1
ATOM 889 N N . SER A 1 118 ? -0.333 5.321 -3.270 1.00 93.94 118 SER A N 1
ATOM 890 C CA . SER A 1 118 ? -0.062 6.512 -4.069 1.00 93.94 118 SER A CA 1
ATOM 891 C C . SER A 1 118 ? -0.535 6.322 -5.495 1.00 93.94 118 SER A C 1
ATOM 893 O O . SER A 1 118 ? -0.266 5.307 -6.122 1.00 93.94 118 SER A O 1
ATOM 895 N N . ASN A 1 119 ? -1.163 7.347 -6.060 1.00 90.81 119 ASN A N 1
ATOM 896 C CA . ASN A 1 119 ? -1.503 7.348 -7.476 1.00 90.81 119 ASN A CA 1
ATOM 897 C C . ASN A 1 119 ? -0.295 7.673 -8.375 1.00 90.81 119 ASN A C 1
ATOM 899 O O . ASN A 1 119 ? -0.441 7.672 -9.595 1.00 90.81 119 ASN A O 1
ATOM 903 N N . GLY A 1 120 ? 0.858 8.035 -7.799 1.00 86.31 120 GLY A N 1
ATOM 904 C CA . GLY A 1 120 ? 2.048 8.413 -8.555 1.00 86.31 120 GLY A CA 1
ATOM 905 C C . GLY A 1 120 ? 1.882 9.632 -9.474 1.00 86.31 120 GLY A C 1
ATOM 906 O O . GLY A 1 120 ? 2.701 9.822 -10.362 1.00 86.31 120 GLY A O 1
ATOM 907 N N . ASP A 1 121 ? 0.830 10.442 -9.335 1.00 77.69 121 ASP A N 1
ATOM 908 C CA . ASP A 1 121 ? 0.570 11.601 -10.197 1.00 77.69 121 ASP A CA 1
ATOM 909 C C . ASP A 1 121 ? 1.235 12.871 -9.638 1.00 77.69 121 ASP A C 1
ATOM 911 O O . ASP A 1 121 ? 0.712 13.444 -8.684 1.00 77.69 121 ASP A O 1
ATOM 915 N N . PRO A 1 122 ? 2.335 13.383 -10.222 1.00 62.59 122 PRO A N 1
ATOM 916 C CA . PRO A 1 122 ? 2.857 14.706 -9.878 1.00 62.59 122 PRO A CA 1
ATOM 917 C C . PRO A 1 122 ? 2.044 15.872 -10.482 1.00 62.59 122 PRO A C 1
ATOM 919 O O . PRO A 1 122 ? 2.324 17.036 -10.183 1.00 62.59 122 PRO A O 1
ATOM 922 N N . GLY A 1 123 ? 1.092 15.592 -11.379 1.00 55.00 123 GLY A N 1
ATOM 923 C CA . GLY A 1 123 ? 0.695 16.474 -12.476 1.00 55.00 123 GLY A CA 1
ATOM 924 C C . GLY A 1 123 ? -0.695 17.113 -12.427 1.00 55.00 123 GLY A C 1
ATOM 925 O O . GLY A 1 123 ? -0.943 18.001 -13.239 1.00 55.00 123 GLY A O 1
ATOM 926 N N . SER A 1 124 ? -1.592 16.766 -11.500 1.00 53.25 124 SER A N 1
ATOM 927 C CA . SER A 1 124 ? -2.879 17.485 -11.360 1.00 53.25 124 SER A CA 1
ATOM 928 C C . SER A 1 124 ? -2.816 18.712 -10.438 1.00 53.25 124 SER A C 1
ATOM 930 O O . SER A 1 124 ? -3.641 19.617 -10.556 1.00 53.25 124 SER A O 1
ATOM 932 N N . THR A 1 125 ? -1.816 18.786 -9.554 1.00 56.34 125 THR A N 1
ATOM 933 C CA . THR A 1 125 ? -1.646 19.888 -8.584 1.00 56.34 125 THR A CA 1
ATOM 934 C C . THR A 1 125 ? -0.309 20.621 -8.716 1.00 56.34 125 THR A C 1
ATOM 936 O O . THR A 1 125 ? -0.169 21.725 -8.193 1.00 56.34 125 THR A O 1
ATOM 939 N N . GLY A 1 126 ? 0.679 20.026 -9.401 1.00 59.62 126 GLY A N 1
ATOM 940 C CA . GLY A 1 126 ? 2.062 20.516 -9.439 1.00 59.62 126 GLY A CA 1
ATOM 941 C C . GLY A 1 126 ? 2.834 20.315 -8.127 1.00 59.62 126 GLY A C 1
ATOM 942 O O . GLY A 1 126 ? 3.932 20.849 -7.989 1.00 59.62 126 GLY A O 1
ATOM 943 N N . LEU A 1 127 ? 2.268 19.574 -7.164 1.00 65.38 127 LEU A N 1
ATOM 944 C CA . LEU A 1 127 ? 2.793 19.421 -5.800 1.00 65.38 127 LEU A CA 1
ATOM 945 C C . LEU A 1 127 ? 3.400 18.035 -5.515 1.00 65.38 127 LEU A C 1
ATOM 947 O O . LEU A 1 127 ? 3.841 17.790 -4.395 1.00 65.38 127 LEU A O 1
ATOM 951 N N . GLY A 1 128 ? 3.465 17.150 -6.515 1.00 76.38 128 GLY A N 1
ATOM 952 C CA . GLY A 1 128 ? 3.964 15.781 -6.364 1.00 76.38 128 GLY A CA 1
ATOM 953 C C . GLY A 1 128 ? 2.850 14.732 -6.218 1.00 76.38 128 GLY A C 1
ATOM 954 O O . GLY A 1 128 ? 1.679 15.075 -6.381 1.00 76.38 128 GLY A O 1
ATOM 955 N N . PRO A 1 129 ? 3.221 13.462 -5.964 1.00 86.38 129 PRO A N 1
ATOM 956 C CA . PRO A 1 129 ? 2.301 12.325 -5.910 1.00 86.38 129 PRO A CA 1
ATOM 957 C C . PRO A 1 129 ? 1.144 12.529 -4.932 1.00 86.38 129 PRO A C 1
ATOM 959 O O . PRO A 1 129 ? 1.337 13.043 -3.827 1.00 86.38 129 PRO A O 1
ATOM 962 N N . ILE A 1 130 ? -0.044 12.062 -5.310 1.00 89.25 130 ILE A N 1
ATOM 963 C CA . ILE A 1 130 ? -1.226 12.065 -4.447 1.00 89.25 130 ILE A CA 1
ATOM 964 C C . ILE A 1 130 ? -1.318 10.718 -3.735 1.00 89.25 130 ILE A C 1
ATOM 966 O O . ILE A 1 130 ? -0.971 9.673 -4.293 1.00 89.25 130 ILE A O 1
ATOM 970 N N . TYR A 1 131 ? -1.801 10.755 -2.498 1.00 92.06 131 TYR A N 1
ATOM 971 C CA . TYR A 1 131 ? -2.072 9.568 -1.703 1.00 92.06 131 TYR A CA 1
ATOM 972 C C . TYR A 1 131 ? -3.565 9.433 -1.443 1.00 92.06 131 TYR A C 1
ATOM 974 O O . TYR A 1 131 ? -4.273 10.428 -1.233 1.00 92.06 131 TYR A O 1
ATOM 982 N N . GLY A 1 132 ? -4.015 8.187 -1.467 1.00 92.94 132 GLY A N 1
ATOM 983 C CA . GLY A 1 132 ? -5.376 7.800 -1.158 1.00 92.94 132 GLY A CA 1
ATOM 984 C C . GLY A 1 132 ? -5.417 6.757 -0.056 1.00 92.94 132 GLY A C 1
ATOM 985 O O . GLY A 1 132 ? -4.388 6.271 0.421 1.00 92.94 132 GLY A O 1
ATOM 986 N N . VAL A 1 133 ? -6.636 6.453 0.368 1.00 95.12 133 VAL A N 1
ATOM 987 C CA . VAL A 1 133 ? -6.900 5.448 1.386 1.00 95.12 133 VAL A CA 1
ATOM 988 C C . VAL A 1 133 ? -8.186 4.699 1.071 1.00 95.12 133 VAL A C 1
ATOM 990 O O . VAL A 1 133 ? -9.171 5.300 0.641 1.00 95.12 133 VAL A O 1
ATOM 993 N N . ALA A 1 134 ? -8.186 3.391 1.291 1.00 94.81 134 ALA A N 1
ATOM 994 C CA . ALA A 1 134 ? -9.387 2.575 1.312 1.00 94.81 134 ALA A CA 1
ATOM 995 C C . ALA A 1 134 ? -9.547 1.923 2.686 1.00 94.81 134 ALA A C 1
ATOM 997 O O . ALA A 1 134 ? -8.574 1.484 3.295 1.00 94.81 134 ALA A O 1
ATOM 998 N N . VAL A 1 135 ? -10.785 1.833 3.162 1.00 95.50 135 VAL A N 1
ATOM 999 C CA . VAL A 1 135 ? -11.141 1.090 4.373 1.00 95.50 135 VAL A CA 1
ATOM 1000 C C . VAL A 1 135 ? -12.053 -0.047 3.958 1.00 95.50 135 VAL A C 1
ATOM 1002 O O . VAL A 1 135 ? -13.051 0.174 3.271 1.00 95.50 135 VAL A O 1
ATOM 1005 N N . ALA A 1 136 ? -11.740 -1.272 4.365 1.00 95.88 136 ALA A N 1
ATOM 1006 C CA . ALA A 1 136 ? -12.500 -2.441 3.945 1.00 95.88 136 ALA A CA 1
ATOM 1007 C C . ALA A 1 136 ? -12.581 -3.520 5.021 1.00 95.88 136 ALA A C 1
ATOM 1009 O O . ALA A 1 136 ? -11.854 -3.533 6.009 1.00 95.88 136 ALA A O 1
ATOM 1010 N N . THR A 1 137 ? -13.489 -4.457 4.791 1.00 95.25 137 THR A N 1
ATOM 1011 C CA . THR A 1 137 ? -13.548 -5.765 5.442 1.00 95.25 137 THR A CA 1
ATOM 1012 C C . THR A 1 137 ? -13.611 -6.829 4.353 1.00 95.25 137 THR A C 1
ATOM 1014 O O . THR A 1 137 ? -13.896 -6.523 3.195 1.00 95.25 137 THR A O 1
ATOM 1017 N N . HIS A 1 138 ? -13.480 -8.101 4.719 1.00 93.12 138 HIS A N 1
ATOM 1018 C CA . HIS A 1 138 ? -13.772 -9.196 3.787 1.00 93.12 138 HIS A CA 1
ATOM 1019 C C . HIS A 1 138 ? -15.211 -9.141 3.229 1.00 93.12 138 HIS A C 1
ATOM 1021 O O . HIS A 1 138 ? -15.472 -9.615 2.123 1.00 93.12 138 HIS A O 1
ATOM 1027 N N . ALA A 1 139 ? -16.153 -8.553 3.977 1.00 92.56 139 ALA A N 1
ATOM 1028 C CA . ALA A 1 139 ? -17.559 -8.452 3.596 1.00 92.56 139 ALA A CA 1
ATOM 1029 C C . ALA A 1 139 ? -17.871 -7.264 2.669 1.00 92.56 139 ALA A C 1
ATOM 1031 O O . ALA A 1 139 ? -18.954 -7.231 2.089 1.00 92.56 139 ALA A O 1
ATOM 1032 N N . GLY A 1 140 ? -16.959 -6.299 2.530 1.00 93.44 140 GLY A N 1
ATOM 1033 C CA . GLY A 1 140 ? -17.197 -5.125 1.697 1.00 93.44 140 GLY A CA 1
ATOM 1034 C C . GLY A 1 140 ? -16.220 -3.981 1.915 1.00 93.44 140 GLY A C 1
ATOM 1035 O O . GLY A 1 140 ? -15.618 -3.852 2.985 1.00 93.44 140 GLY A O 1
ATOM 1036 N N . ALA A 1 141 ? -16.100 -3.139 0.888 1.00 92.69 141 ALA A N 1
ATOM 1037 C CA . ALA A 1 141 ? -15.449 -1.841 0.989 1.00 92.69 141 ALA A CA 1
ATOM 1038 C C . ALA A 1 141 ? -16.348 -0.887 1.783 1.00 92.69 141 ALA A C 1
ATOM 1040 O O . ALA A 1 141 ? -17.559 -0.833 1.563 1.00 92.69 141 ALA A O 1
ATOM 1041 N N . LEU A 1 142 ? -15.748 -0.174 2.729 1.00 93.12 142 LEU A N 1
ATOM 1042 C CA . LEU A 1 142 ? -16.428 0.715 3.665 1.00 93.12 142 LEU A CA 1
ATOM 1043 C C . LEU A 1 142 ? -16.248 2.186 3.276 1.00 93.12 142 LEU A C 1
A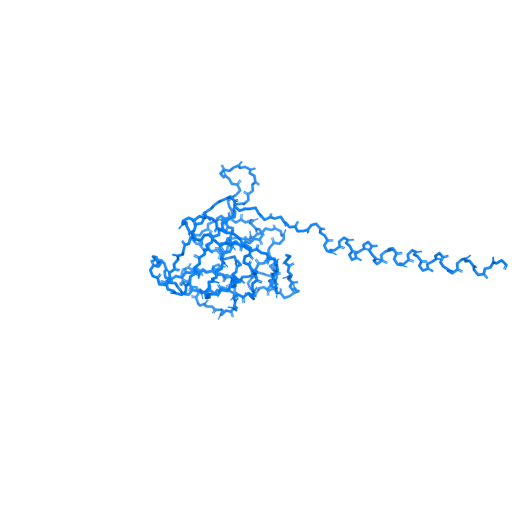TOM 1045 O O . LEU A 1 142 ? -17.209 2.952 3.323 1.00 93.12 142 LEU A O 1
ATOM 1049 N N . ASP A 1 143 ? -15.038 2.570 2.873 1.00 92.75 143 ASP A N 1
ATOM 1050 C CA . ASP A 1 143 ? -14.741 3.898 2.334 1.00 92.75 143 ASP A CA 1
ATOM 1051 C C . ASP A 1 143 ? -13.589 3.838 1.325 1.00 92.75 143 ASP A C 1
ATOM 1053 O O . ASP A 1 143 ? -12.766 2.918 1.351 1.00 92.75 143 ASP A O 1
ATOM 1057 N N . TYR A 1 144 ? -13.556 4.818 0.426 1.00 92.06 144 TYR A N 1
ATOM 1058 C CA . TYR A 1 144 ? -12.482 5.032 -0.530 1.00 92.06 144 TYR A CA 1
ATOM 1059 C C . TYR A 1 144 ? -12.305 6.527 -0.793 1.00 92.06 144 TYR A C 1
ATOM 1061 O O . TYR A 1 144 ? -13.182 7.193 -1.348 1.00 92.06 144 TYR A O 1
ATOM 1069 N N . VAL A 1 145 ? -11.123 7.033 -0.464 1.00 91.19 145 VAL A N 1
ATOM 1070 C CA . VAL A 1 145 ? -10.719 8.416 -0.692 1.00 91.19 145 VAL A CA 1
ATOM 1071 C C . VAL A 1 145 ? -9.542 8.423 -1.656 1.00 91.19 145 VAL A C 1
ATOM 1073 O O . VAL A 1 145 ? -8.479 7.879 -1.371 1.00 91.19 145 VAL A O 1
ATOM 1076 N N . SER A 1 146 ? -9.716 9.069 -2.808 1.00 87.44 146 SER A N 1
ATOM 1077 C CA . SER A 1 146 ? -8.709 9.089 -3.876 1.00 87.44 146 SER A CA 1
ATOM 1078 C C . SER A 1 146 ? -7.640 10.175 -3.730 1.00 87.44 146 SER A C 1
ATOM 1080 O O . SER A 1 146 ? -6.706 10.211 -4.529 1.00 87.44 146 SER A O 1
ATOM 1082 N N . SER A 1 147 ? -7.806 11.120 -2.800 1.00 84.25 147 SER A N 1
ATOM 1083 C CA . SER A 1 147 ? -6.890 12.249 -2.612 1.00 84.25 147 SER A CA 1
ATOM 1084 C C . SER A 1 147 ? -7.066 12.929 -1.252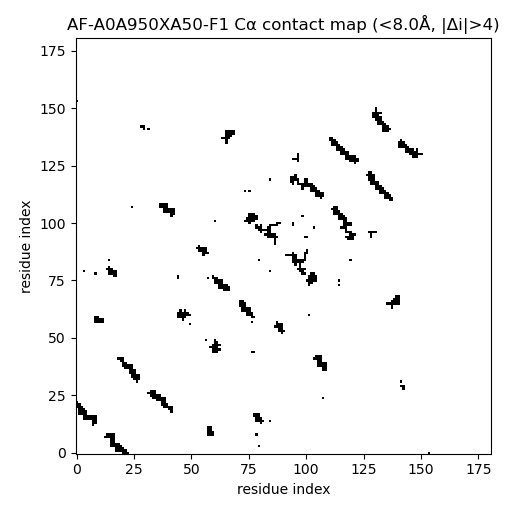 1.00 84.25 147 SER A C 1
ATOM 1086 O O . SER A 1 147 ? -8.074 12.755 -0.577 1.00 84.25 147 SER A O 1
ATOM 1088 N N . GLY A 1 148 ? -6.091 13.751 -0.855 1.00 76.38 148 GLY A N 1
ATOM 1089 C CA . GLY A 1 148 ? -6.151 14.516 0.398 1.00 76.38 148 GLY A CA 1
ATOM 1090 C C . GLY A 1 148 ? -5.527 13.808 1.601 1.00 76.38 148 GLY A C 1
ATOM 1091 O O . GLY A 1 148 ? -5.536 14.362 2.698 1.00 76.38 148 GLY A O 1
ATOM 1092 N N . VAL A 1 149 ? -4.929 12.630 1.398 1.00 80.44 149 VAL A N 1
ATOM 1093 C CA . VAL A 1 149 ? -4.047 12.004 2.386 1.00 80.44 149 VAL A CA 1
ATOM 1094 C C . VAL A 1 149 ? -2.654 12.621 2.259 1.00 80.44 149 VAL A C 1
ATOM 1096 O O . VAL A 1 149 ? -2.090 12.697 1.168 1.00 80.44 149 VAL A O 1
ATOM 1099 N N . SER A 1 150 ? -2.092 13.075 3.379 1.00 75.12 150 SER A N 1
ATOM 1100 C CA . SER A 1 150 ? -0.715 13.568 3.447 1.00 75.12 150 SER A CA 1
ATOM 1101 C C . SER A 1 150 ? 0.173 12.497 4.062 1.00 75.12 150 SER A C 1
ATOM 1103 O O . SER A 1 150 ? -0.066 12.080 5.193 1.00 75.12 150 SER A O 1
ATOM 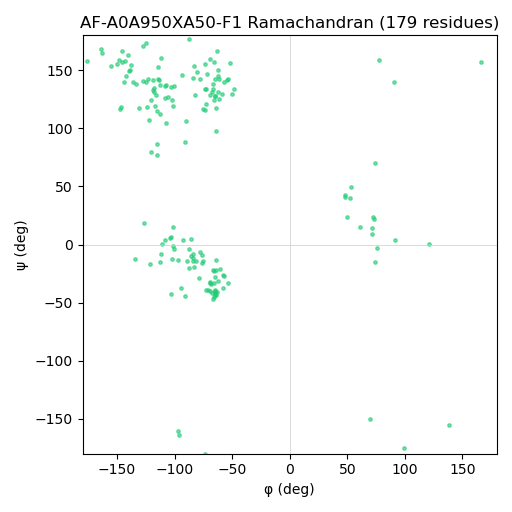1105 N N . ILE A 1 151 ? 1.229 12.105 3.352 1.00 71.12 151 ILE A N 1
ATOM 1106 C CA . ILE A 1 151 ? 2.310 11.294 3.913 1.00 71.12 151 ILE A CA 1
ATOM 1107 C C . ILE A 1 151 ? 3.483 12.218 4.207 1.00 71.12 151 ILE A C 1
ATOM 1109 O O . ILE A 1 151 ? 4.036 12.844 3.305 1.00 71.12 151 ILE A O 1
ATOM 1113 N N . THR A 1 152 ? 3.864 12.293 5.478 1.00 67.88 152 THR A N 1
ATOM 1114 C CA . THR A 1 152 ? 5.036 13.046 5.921 1.00 67.88 152 THR A CA 1
ATOM 1115 C C . THR A 1 152 ? 6.113 12.040 6.313 1.00 67.88 152 THR A C 1
ATOM 1117 O O . THR A 1 152 ? 5.985 11.426 7.373 1.00 67.88 152 THR A O 1
ATOM 1120 N N . PRO A 1 153 ? 7.162 11.835 5.495 1.00 57.72 153 PRO A N 1
ATOM 1121 C CA . PRO A 1 153 ? 8.303 11.034 5.911 1.00 57.72 153 PRO A CA 1
ATOM 1122 C C . PRO A 1 153 ? 8.912 11.660 7.160 1.00 57.72 153 PRO A C 1
ATOM 1124 O O . PRO A 1 153 ? 9.187 12.863 7.180 1.00 57.72 153 PRO A O 1
ATOM 1127 N N . GLU A 1 154 ? 9.125 10.865 8.203 1.00 57.59 154 GLU A N 1
ATOM 1128 C CA . GLU A 1 154 ? 9.810 11.358 9.390 1.00 57.59 154 GLU A CA 1
ATOM 1129 C C . GLU A 1 154 ? 11.231 11.811 9.014 1.00 57.59 154 GLU A C 1
ATOM 1131 O O . GLU A 1 154 ? 12.005 11.029 8.445 1.00 57.59 154 GLU A O 1
ATOM 1136 N N . PRO A 1 155 ? 11.619 13.063 9.320 1.00 46.84 155 PRO A N 1
ATOM 1137 C CA . PRO A 1 155 ? 12.974 13.531 9.085 1.00 46.84 155 PRO A CA 1
ATOM 1138 C C . PRO A 1 155 ? 13.976 12.753 9.953 1.00 46.84 155 PRO A C 1
ATOM 1140 O O . PRO A 1 155 ? 14.222 13.077 11.109 1.00 46.84 155 PRO A O 1
ATOM 1143 N N . GLY A 1 156 ? 14.614 11.742 9.367 1.00 51.06 156 GLY A N 1
ATOM 1144 C CA . GLY A 1 156 ? 15.943 11.292 9.766 1.00 51.06 156 GLY A CA 1
ATOM 1145 C C . GLY A 1 156 ? 16.050 10.509 11.076 1.00 51.06 156 GLY A C 1
ATOM 1146 O O . GLY A 1 156 ? 16.788 10.917 11.973 1.00 51.06 156 GLY A O 1
ATOM 1147 N N . ALA A 1 157 ? 15.538 9.278 11.110 1.00 52.12 157 ALA A N 1
ATOM 1148 C CA . ALA A 1 157 ? 16.105 8.258 12.002 1.00 52.12 157 ALA A CA 1
ATOM 1149 C C . ALA A 1 157 ? 17.636 8.108 11.784 1.00 52.12 157 ALA A C 1
ATOM 1151 O O . ALA A 1 157 ? 18.404 7.934 12.731 1.00 52.12 157 ALA A O 1
ATOM 1152 N N . LEU A 1 158 ? 18.108 8.307 10.543 1.00 50.53 158 LEU A N 1
ATOM 1153 C CA . LEU A 1 158 ? 19.534 8.349 10.185 1.00 50.53 158 LEU A CA 1
ATOM 1154 C C . LEU A 1 158 ? 20.278 9.572 10.751 1.00 50.53 158 LEU A C 1
ATOM 1156 O O . LEU A 1 158 ? 21.450 9.463 11.110 1.00 50.53 158 LEU A O 1
ATOM 1160 N N . GLY A 1 159 ? 19.614 10.727 10.862 1.00 50.41 159 GLY A N 1
ATOM 1161 C CA . GLY A 1 159 ? 20.208 11.945 11.421 1.00 50.41 159 GLY A CA 1
ATOM 1162 C C . GLY A 1 159 ? 20.411 11.845 12.933 1.00 50.41 159 GLY A C 1
ATOM 1163 O O . GLY A 1 159 ? 21.454 12.251 13.445 1.00 50.41 159 GLY A O 1
ATOM 1164 N N . LEU A 1 160 ? 19.457 11.235 13.640 1.00 55.06 160 LEU A N 1
ATOM 1165 C CA . LEU A 1 160 ? 19.546 11.005 15.083 1.00 55.06 160 LEU A CA 1
ATOM 1166 C C . LEU A 1 160 ? 20.562 9.908 15.435 1.00 55.06 160 LEU A C 1
ATOM 1168 O O . LEU A 1 160 ? 21.343 10.085 16.371 1.00 55.06 160 LEU A O 1
ATOM 1172 N N . LEU A 1 161 ? 20.634 8.826 14.650 1.00 55.03 161 LEU A N 1
ATOM 1173 C CA . LEU A 1 161 ? 21.672 7.798 14.806 1.00 55.03 161 LEU A CA 1
ATOM 1174 C C . LEU A 1 161 ? 23.072 8.336 14.473 1.00 55.03 161 LEU A C 1
ATOM 1176 O O . LEU A 1 161 ? 24.005 8.153 15.258 1.00 55.03 161 LEU A O 1
ATOM 1180 N N . GLY A 1 162 ? 23.226 9.046 13.350 1.00 57.12 162 GLY A N 1
ATOM 1181 C CA . GLY A 1 162 ? 24.503 9.631 12.930 1.00 57.12 162 GLY A CA 1
ATOM 1182 C C . GLY A 1 162 ? 24.989 10.739 13.869 1.00 57.12 162 GLY A C 1
ATOM 1183 O O . GLY A 1 162 ? 26.149 10.741 14.286 1.00 57.12 162 GLY A O 1
ATOM 1184 N N . GLY A 1 163 ? 24.095 11.644 14.272 1.00 61.19 163 GLY A N 1
ATOM 1185 C CA . GLY A 1 163 ? 24.384 12.694 15.247 1.00 61.19 163 GLY A CA 1
ATOM 1186 C C . GLY A 1 163 ? 24.693 12.136 16.637 1.00 61.19 163 GLY A C 1
ATOM 1187 O O . GLY A 1 163 ? 25.645 12.583 17.275 1.00 61.19 163 GLY A O 1
ATOM 1188 N N . GLY A 1 164 ? 23.956 11.114 17.083 1.00 58.84 164 GLY A N 1
ATOM 1189 C CA . GLY A 1 164 ? 24.181 10.444 18.366 1.00 58.84 164 GLY A CA 1
ATOM 1190 C C . GLY A 1 164 ? 25.530 9.722 18.440 1.00 58.84 164 GLY A C 1
ATOM 1191 O O . GLY A 1 164 ? 26.261 9.878 19.422 1.00 58.84 164 GLY A O 1
ATOM 1192 N N . LEU A 1 165 ? 25.914 8.998 17.382 1.00 63.25 165 LEU A N 1
ATOM 1193 C CA . LEU A 1 165 ? 27.222 8.335 17.290 1.00 63.25 165 LEU A CA 1
ATOM 1194 C C . LEU A 1 165 ? 28.379 9.344 17.271 1.00 63.25 165 LEU A C 1
ATOM 1196 O O . LEU A 1 165 ? 29.366 9.170 17.991 1.00 63.25 165 LEU A O 1
ATOM 1200 N N . LEU A 1 166 ? 28.249 10.432 16.505 1.00 67.25 166 LEU A N 1
ATOM 1201 C CA . LEU A 1 166 ? 29.251 11.501 16.469 1.00 67.25 166 LEU A CA 1
ATOM 1202 C C . LEU A 1 166 ? 29.360 12.229 17.818 1.00 67.25 166 LEU A C 1
ATOM 1204 O O . LEU A 1 166 ? 30.470 12.473 18.296 1.00 67.25 166 LEU A O 1
ATOM 1208 N N . ALA A 1 167 ? 28.235 12.513 18.478 1.00 66.75 167 ALA A N 1
ATOM 1209 C CA . ALA A 1 167 ? 28.213 13.133 19.799 1.00 66.75 167 ALA A CA 1
ATOM 1210 C C . ALA A 1 167 ? 28.880 12.249 20.869 1.00 66.75 167 ALA A C 1
ATOM 1212 O O . ALA A 1 167 ? 29.672 12.757 21.666 1.00 66.75 167 ALA A O 1
ATOM 1213 N N . MET A 1 168 ? 28.656 10.927 20.858 1.00 64.19 168 MET A N 1
ATOM 1214 C CA . MET A 1 168 ? 29.343 10.002 21.775 1.00 64.19 168 MET A CA 1
ATOM 1215 C C . MET A 1 168 ? 30.856 9.936 21.529 1.00 64.19 168 MET A C 1
ATOM 1217 O O . MET A 1 168 ? 31.636 9.901 22.486 1.00 64.19 168 MET A O 1
ATOM 1221 N N . LEU A 1 169 ? 31.294 9.945 20.266 1.00 70.31 169 LEU A N 1
ATOM 1222 C CA . LEU A 1 169 ? 32.720 9.944 19.918 1.00 70.31 169 LEU A CA 1
ATOM 1223 C C . LEU A 1 169 ? 33.420 11.234 20.371 1.00 70.31 169 LEU A C 1
ATOM 1225 O O . LEU A 1 169 ? 34.540 11.180 20.887 1.00 70.31 169 LEU A O 1
ATOM 1229 N N . VAL A 1 170 ? 32.759 12.387 20.240 1.00 71.75 170 VAL A N 1
ATOM 1230 C CA . VAL A 1 170 ? 33.274 13.675 20.735 1.00 71.75 170 VAL A CA 1
ATOM 1231 C C . VAL A 1 170 ? 33.278 13.721 22.266 1.00 71.75 170 VAL A C 1
ATOM 1233 O O . VAL A 1 170 ? 34.246 14.199 22.864 1.00 71.75 170 VAL A O 1
ATOM 1236 N N . TRP A 1 171 ? 32.247 13.184 22.923 1.00 67.19 171 TRP A N 1
ATOM 1237 C CA . TRP A 1 171 ? 32.165 13.176 24.383 1.00 67.19 171 TRP A CA 1
ATOM 1238 C C . TRP A 1 171 ? 33.234 12.280 25.026 1.00 67.19 171 TRP A C 1
ATOM 1240 O O . TRP A 1 171 ? 33.907 12.713 25.965 1.00 67.19 171 TRP A O 1
ATOM 1250 N N . ARG A 1 172 ? 33.493 11.091 24.463 1.00 61.22 172 ARG A N 1
ATOM 1251 C CA . ARG A 1 172 ? 34.579 10.200 24.914 1.00 61.22 172 ARG A CA 1
ATOM 1252 C C . ARG A 1 172 ? 35.958 10.857 24.848 1.00 61.22 172 ARG A C 1
ATOM 1254 O O . ARG A 1 172 ? 36.769 10.658 25.749 1.00 61.22 172 ARG A O 1
ATOM 1261 N N . ARG A 1 173 ? 36.220 11.677 23.824 1.00 58.84 173 ARG A N 1
ATOM 1262 C CA . ARG A 1 173 ? 37.498 12.398 23.693 1.00 58.84 173 ARG A CA 1
ATOM 1263 C C . ARG A 1 173 ? 37.673 13.485 24.755 1.00 58.84 173 ARG A C 1
ATOM 1265 O O . ARG A 1 173 ? 38.787 13.689 25.213 1.00 58.84 173 ARG A O 1
ATOM 1272 N N . ARG A 1 174 ? 36.590 14.140 25.189 1.00 58.28 174 ARG A N 1
ATOM 1273 C CA . ARG A 1 174 ? 36.641 15.191 26.225 1.00 58.28 174 ARG A CA 1
ATOM 1274 C C . ARG A 1 174 ? 36.753 14.644 27.651 1.00 58.28 174 ARG A C 1
ATOM 1276 O O . ARG A 1 174 ? 37.342 15.307 28.498 1.00 58.28 174 ARG A O 1
ATOM 1283 N N . ALA A 1 175 ? 36.227 13.449 27.925 1.00 57.66 175 ALA A N 1
ATOM 1284 C CA . ALA A 1 175 ? 36.322 12.824 29.248 1.00 57.66 175 ALA A CA 1
ATOM 1285 C C . ALA A 1 175 ? 37.759 12.389 29.606 1.00 57.66 175 ALA A C 1
ATOM 1287 O O . ALA A 1 175 ? 38.152 12.473 30.764 1.00 57.66 175 ALA A O 1
ATOM 1288 N N . CYS A 1 176 ? 38.567 11.993 28.615 1.00 53.22 176 CYS A N 1
ATOM 1289 C CA . CYS A 1 176 ? 39.957 11.570 28.826 1.00 53.22 176 CYS A CA 1
ATOM 1290 C C . CYS A 1 176 ? 40.931 12.744 29.074 1.00 53.22 176 CYS A C 1
ATOM 1292 O O . CYS A 1 176 ? 42.036 12.535 29.565 1.00 53.22 176 CYS A O 1
ATOM 1294 N N . SER A 1 177 ? 40.537 13.982 28.757 1.00 52.59 177 SER A N 1
ATOM 1295 C CA . SER A 1 177 ? 41.386 15.175 28.905 1.00 52.59 177 SER A CA 1
ATOM 1296 C C . SER A 1 177 ? 41.314 15.834 30.290 1.00 52.59 177 SER A C 1
ATOM 1298 O O . SER A 1 177 ? 42.035 16.795 30.522 1.00 52.59 177 SER A O 1
ATOM 1300 N N . ARG A 1 178 ? 40.466 15.346 31.210 1.00 51.41 178 ARG A N 1
ATOM 1301 C CA . ARG A 1 178 ? 40.332 15.872 32.589 1.00 51.41 178 ARG A CA 1
ATOM 1302 C C . ARG A 1 178 ? 41.050 15.025 33.654 1.00 51.41 178 ARG A C 1
ATOM 1304 O O . ARG A 1 178 ? 40.775 15.198 34.833 1.00 51.41 178 ARG A O 1
ATOM 1311 N N . CYS A 1 179 ? 41.950 14.121 33.258 1.00 52.72 179 CYS A N 1
ATOM 1312 C CA . CYS A 1 179 ? 42.760 13.316 34.189 1.00 52.72 179 CYS A CA 1
ATOM 1313 C C . CYS A 1 179 ? 44.218 13.783 34.343 1.00 52.72 179 CYS A C 1
ATOM 1315 O O . CYS A 1 179 ? 44.972 13.107 35.031 1.00 52.72 179 CYS A O 1
ATOM 1317 N N . ASN A 1 180 ? 44.608 14.915 33.751 1.00 50.09 180 ASN A N 1
ATOM 1318 C CA . ASN A 1 180 ? 45.920 15.522 33.986 1.00 50.09 180 ASN A CA 1
ATOM 1319 C C . ASN A 1 180 ? 45.747 16.936 34.559 1.00 50.09 180 ASN A C 1
ATOM 1321 O O . ASN A 1 180 ? 45.853 17.912 33.820 1.00 50.09 180 ASN A O 1
ATOM 1325 N N . GLU A 1 181 ? 45.473 17.014 35.860 1.00 40.06 181 GLU A N 1
ATOM 1326 C CA . GLU A 1 181 ? 45.882 18.110 36.752 1.00 40.06 181 GLU A CA 1
ATOM 1327 C C . GLU A 1 181 ? 46.466 17.491 38.024 1.00 40.06 181 GLU A C 1
ATOM 1329 O O . GLU A 1 181 ? 45.858 16.515 38.526 1.00 40.06 181 GLU A O 1
#

Foldseek 3Di:
DWDWDCDDFPLGNLWTATQDDWFFDADPPPNPGRDRQTWAGWDDQDQDDPDPQWPQATSSKDWDAAPPPPVRTQIARRIARPQKAAPRGPPQHAIGDRFAQSATKTDRDPQKMKGKHWSNDCDPPVNTIFIWMWIGHNHHTDDTGRGDDDDDPDPPPPCCVVVVVVVVVVVVVVVVVPPPD

Secondary structure (DSSP, 8-state):
-EEE-S---SS-TTSEEEEEE-SEEEE-GGG--EEEEEP-PBPPP------TT--S--TT-EEEE-TT-TTSEEEE--EE-TT-----BTTB----SSS-SS-EEEE-SSSEEEEEEE----TTTSS---EEEEEEETTEEEEEEEEEEPP---S-HHHHHHHHHHHHHHHHHHHGGGS--

Radius of gyration: 20.11 Å; Cα contacts (8 Å, |Δi|>4): 388; chains: 1; bounding box: 67×34×55 Å

pLDDT: mean 85.31, std 15.02, range [40.06, 98.12]

Solvent-accessible surface area (backbone atoms only — not comparable to full-atom values): 10008 Å² total; per-residue (Å²): 91,79,41,64,49,94,52,45,38,88,73,42,72,80,27,25,32,53,73,44,56,47,56,66,45,68,42,71,62,94,77,65,63,42,69,69,31,50,47,40,59,64,62,79,77,67,51,47,84,65,59,93,79,38,79,38,51,52,57,37,26,21,74,47,64,18,39,92,45,98,80,43,47,52,51,26,44,34,43,37,15,92,88,30,24,65,61,46,40,63,89,43,83,51,38,43,11,53,25,34,76,39,8,36,40,29,32,43,62,93,72,28,37,38,39,41,25,12,61,8,41,42,75,92,78,73,80,44,48,40,22,25,42,34,33,30,28,61,81,25,72,71,47,76,41,82,56,89,51,84,84,76,81,77,88,41,75,64,53,54,52,53,50,50,54,52,51,52,58,54,49,58,60,58,63,68,68,74,75,79,125

Mean predicted aligned error: 9.21 Å